Protein AF-A0A857NI42-F1 (afdb_monomer)

Sequence (180 aa):
MTYTDGPVIRVSDGDIVYQQSDKTNQAEHLALNAAANARLEIQHGPLTNNCNSTPHILFGNTPHVIGVTIPCEHKHNFTNEGTFEHEAIRISDLHTTTKLLQQMITDIDAPIKRNTSALLEQIYPVYRLDPQSLTSKRKLWSQSYAWALPRLQSGQLFPTNQLSATRLRLKHIKASIQSR

Structure (mmCIF, N/CA/C/O backbone):
data_AF-A0A857NI42-F1
#
_entry.id   AF-A0A857NI42-F1
#
loop_
_atom_site.group_PDB
_atom_site.id
_atom_site.type_symbol
_atom_site.label_atom_id
_atom_site.label_alt_id
_atom_site.label_comp_id
_atom_site.label_asym_id
_atom_site.label_entity_id
_atom_site.label_seq_id
_atom_site.pdbx_PDB_ins_code
_atom_site.Cartn_x
_atom_site.Cartn_y
_atom_site.Cartn_z
_atom_site.occupancy
_atom_site.B_iso_or_equiv
_atom_site.auth_seq_id
_atom_site.auth_comp_id
_atom_site.auth_asym_id
_atom_site.auth_atom_id
_atom_site.pdbx_PDB_model_num
ATOM 1 N N . MET A 1 1 ? 13.996 -4.190 6.773 1.00 52.31 1 MET A N 1
ATOM 2 C CA . MET A 1 1 ? 13.172 -5.004 7.687 1.00 52.31 1 MET A CA 1
ATOM 3 C C . MET A 1 1 ? 13.547 -6.452 7.430 1.00 52.31 1 MET A C 1
ATOM 5 O O . MET A 1 1 ? 13.567 -6.831 6.265 1.00 52.31 1 MET A O 1
ATOM 9 N N . THR A 1 2 ? 13.946 -7.209 8.451 1.00 57.94 2 THR A N 1
ATOM 10 C CA . THR A 1 2 ? 14.199 -8.651 8.302 1.00 57.94 2 THR A CA 1
ATOM 11 C C . THR A 1 2 ? 12.847 -9.346 8.355 1.00 57.94 2 THR A C 1
ATOM 13 O O . THR A 1 2 ? 12.122 -9.159 9.328 1.00 57.94 2 THR A O 1
ATOM 16 N N . TYR A 1 3 ? 12.482 -10.057 7.290 1.00 65.75 3 TYR A N 1
ATOM 17 C CA . TYR A 1 3 ? 11.212 -10.773 7.205 1.00 65.75 3 TYR A CA 1
ATOM 18 C C . TYR A 1 3 ? 11.152 -11.861 8.283 1.00 65.75 3 TYR A C 1
ATOM 20 O O . TYR A 1 3 ? 12.080 -12.661 8.399 1.00 65.75 3 TYR A O 1
ATOM 28 N N . THR A 1 4 ? 10.087 -11.849 9.084 1.00 70.31 4 THR A N 1
ATOM 29 C CA . THR A 1 4 ? 9.864 -12.827 10.155 1.00 70.31 4 THR A CA 1
ATOM 30 C C . THR A 1 4 ? 8.762 -13.805 9.761 1.00 70.31 4 THR A C 1
ATOM 32 O O . THR A 1 4 ? 9.081 -14.960 9.518 1.00 70.31 4 THR A O 1
ATOM 35 N N . ASP A 1 5 ? 7.518 -13.334 9.626 1.00 81.06 5 ASP A N 1
ATOM 36 C CA . ASP A 1 5 ? 6.347 -14.075 9.125 1.00 81.06 5 ASP A CA 1
ATOM 37 C C . ASP A 1 5 ? 5.154 -13.113 8.932 1.00 81.06 5 ASP A C 1
ATOM 39 O O . ASP A 1 5 ? 5.1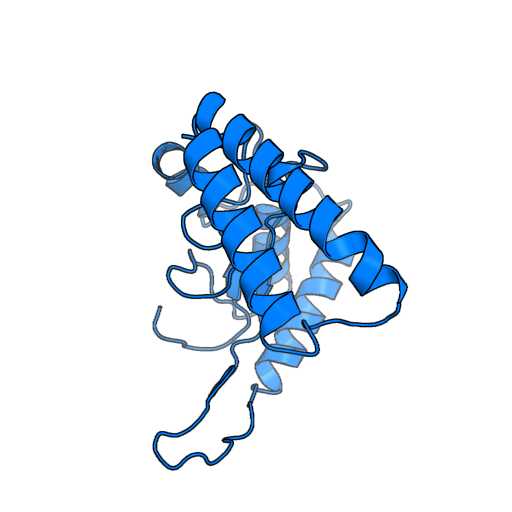26 -12.023 9.518 1.00 81.06 5 ASP A O 1
ATOM 43 N N . GLY A 1 6 ? 4.179 -13.479 8.094 1.00 89.75 6 GLY A N 1
ATOM 44 C CA . GLY A 1 6 ? 2.937 -12.728 7.888 1.00 89.75 6 GLY A CA 1
ATOM 45 C C . GLY A 1 6 ? 3.026 -11.578 6.870 1.00 89.75 6 GLY A C 1
ATOM 46 O O . GLY A 1 6 ? 4.109 -11.196 6.417 1.00 89.75 6 GLY A O 1
ATOM 47 N N . PRO A 1 7 ? 1.876 -10.993 6.482 1.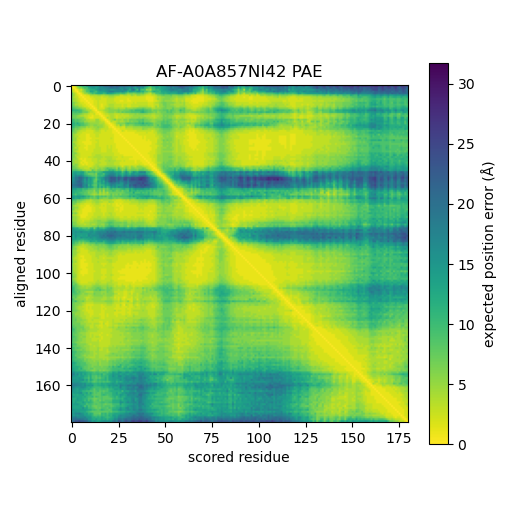00 92.25 7 PRO A N 1
ATOM 48 C CA . PRO A 1 7 ? 1.843 -9.878 5.549 1.00 92.25 7 PRO A CA 1
ATOM 49 C C . PRO A 1 7 ? 2.374 -8.592 6.171 1.00 92.25 7 PRO A C 1
ATOM 51 O O . PRO A 1 7 ? 2.264 -8.360 7.374 1.00 92.25 7 PRO A O 1
ATOM 54 N N . VAL A 1 8 ? 2.883 -7.710 5.317 1.00 90.69 8 VAL A N 1
ATOM 55 C CA . VAL A 1 8 ? 3.374 -6.386 5.698 1.00 90.69 8 VAL A CA 1
ATOM 56 C C . VAL A 1 8 ? 2.281 -5.349 5.459 1.00 90.69 8 VAL A C 1
ATOM 58 O O . VAL A 1 8 ? 1.893 -5.101 4.310 1.00 90.69 8 VAL A O 1
ATOM 61 N N . ILE A 1 9 ? 1.828 -4.706 6.534 1.00 91.25 9 ILE A N 1
ATOM 62 C CA . ILE A 1 9 ? 1.083 -3.448 6.467 1.00 91.25 9 ILE A CA 1
ATOM 63 C C . ILE A 1 9 ? 2.079 -2.324 6.176 1.00 91.25 9 ILE A C 1
ATOM 65 O O . ILE A 1 9 ? 3.083 -2.156 6.871 1.00 91.25 9 ILE A O 1
ATOM 69 N N . ARG A 1 10 ? 1.792 -1.560 5.124 1.00 87.62 10 ARG A N 1
ATOM 70 C CA . ARG A 1 10 ? 2.615 -0.470 4.608 1.00 87.62 10 ARG A CA 1
ATOM 71 C C . ARG A 1 10 ? 1.889 0.851 4.718 1.00 87.62 10 ARG A C 1
ATOM 73 O O . ARG A 1 10 ? 0.706 0.965 4.393 1.00 87.62 10 ARG A O 1
ATOM 80 N N . VAL A 1 11 ? 2.668 1.857 5.075 1.00 86.44 11 VAL A N 1
ATOM 81 C CA . VAL A 1 11 ? 2.221 3.234 5.298 1.00 86.44 11 VAL A CA 1
ATOM 82 C C . VAL A 1 11 ? 2.946 4.235 4.396 1.00 86.44 11 VAL A C 1
ATOM 84 O O . VAL A 1 11 ? 2.715 5.440 4.486 1.00 86.44 11 VAL A O 1
ATOM 87 N N . SER A 1 12 ? 3.820 3.743 3.516 1.00 81.94 12 SER A N 1
ATOM 88 C CA . SER A 1 12 ? 4.582 4.534 2.555 1.00 81.94 12 SER A CA 1
ATOM 89 C C . SER A 1 12 ? 4.953 3.718 1.314 1.00 81.94 12 SER A C 1
ATOM 91 O O . SER A 1 12 ? 5.079 2.494 1.381 1.00 81.94 12 SER A O 1
ATOM 93 N N . ASP A 1 13 ? 5.180 4.424 0.204 1.00 76.81 13 ASP A N 1
ATOM 94 C CA . ASP A 1 13 ? 5.898 3.927 -0.975 1.00 76.81 13 ASP A CA 1
ATOM 95 C C . ASP A 1 13 ? 7.141 4.801 -1.196 1.00 76.81 13 ASP A C 1
ATOM 97 O O . ASP A 1 13 ? 7.034 5.991 -1.516 1.00 76.81 13 ASP A O 1
ATOM 101 N N . GLY A 1 14 ? 8.327 4.214 -1.007 1.00 72.44 14 GLY A N 1
ATOM 102 C CA . GLY A 1 14 ? 9.588 4.958 -0.998 1.00 72.44 14 GLY A CA 1
ATOM 103 C C . GLY A 1 14 ? 9.558 6.072 0.052 1.00 72.44 14 GLY A C 1
ATOM 104 O O . GLY A 1 14 ? 9.174 5.842 1.198 1.00 72.44 14 GLY A O 1
ATOM 105 N N . ASP A 1 15 ? 9.890 7.294 -0.367 1.00 70.62 15 ASP A N 1
ATOM 106 C CA . ASP A 1 15 ? 9.946 8.472 0.512 1.00 70.62 15 ASP A CA 1
ATOM 107 C C . ASP A 1 15 ? 8.592 9.188 0.680 1.00 70.62 15 ASP A C 1
ATOM 109 O O . ASP A 1 15 ? 8.544 10.321 1.157 1.00 70.62 15 ASP A O 1
ATOM 113 N N . ILE A 1 16 ? 7.483 8.595 0.223 1.00 78.56 16 ILE A N 1
ATOM 114 C CA . ILE A 1 16 ? 6.154 9.218 0.276 1.00 78.56 16 ILE A CA 1
ATOM 115 C C . ILE A 1 16 ? 5.244 8.399 1.189 1.00 78.56 16 ILE A C 1
ATOM 117 O O . ILE A 1 16 ? 4.877 7.270 0.868 1.00 78.56 16 ILE A O 1
ATOM 121 N N . VAL A 1 17 ? 4.820 8.996 2.303 1.00 84.19 17 VAL A N 1
ATOM 122 C CA . VAL A 1 17 ? 3.798 8.415 3.189 1.00 84.19 17 VAL A CA 1
ATOM 123 C C . VAL A 1 17 ? 2.398 8.480 2.577 1.00 84.19 17 VAL A C 1
ATOM 125 O O . VAL A 1 17 ? 2.042 9.433 1.876 1.00 84.19 17 VAL A O 1
ATOM 128 N N . TYR A 1 18 ? 1.563 7.493 2.90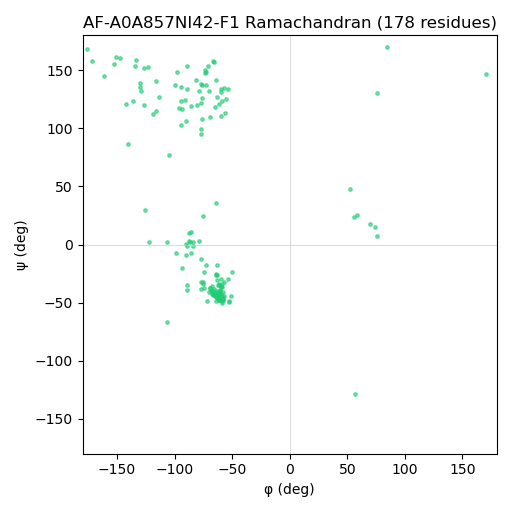0 1.00 82.69 18 TYR A N 1
ATOM 129 C CA . TYR A 1 18 ? 0.162 7.393 2.478 1.00 82.69 18 TYR A CA 1
ATOM 130 C C . TYR A 1 18 ? -0.785 8.347 3.225 1.00 82.69 18 TYR A C 1
ATOM 132 O O . TYR A 1 18 ? -1.988 8.123 3.291 1.00 82.69 18 TYR A O 1
ATOM 140 N N . GLN A 1 19 ? -0.263 9.445 3.762 1.00 83.56 19 GLN A N 1
ATOM 141 C CA . GLN A 1 19 ? -1.044 10.538 4.324 1.00 83.56 19 GLN A CA 1
ATOM 142 C C . GLN A 1 19 ? -0.441 11.851 3.837 1.00 83.56 19 GLN A C 1
ATOM 144 O O . GLN A 1 19 ? 0.743 12.101 4.018 1.00 83.56 19 GLN A O 1
ATOM 149 N N . GLN A 1 20 ? -1.259 12.684 3.196 1.00 80.06 20 GLN A N 1
ATOM 150 C CA . GLN A 1 20 ? -0.889 14.033 2.739 1.00 80.06 20 GLN A CA 1
ATOM 151 C C . GLN A 1 20 ? -1.887 15.073 3.283 1.00 80.06 20 GLN A C 1
ATOM 153 O O . GLN A 1 20 ? -2.200 16.067 2.632 1.00 80.06 20 GLN A O 1
ATOM 158 N N . SER A 1 21 ? -2.458 14.783 4.455 1.00 79.06 21 SER A N 1
ATOM 159 C CA . SER A 1 21 ? -3.416 15.625 5.173 1.00 79.06 21 SER A CA 1
ATOM 160 C C . SER A 1 21 ? -3.230 15.443 6.675 1.00 79.06 21 SER A C 1
ATOM 162 O O . SER A 1 21 ? -2.755 14.393 7.097 1.00 79.06 21 SER A O 1
ATOM 164 N N . ASP A 1 22 ? -3.701 16.381 7.487 1.00 76.06 22 ASP A N 1
ATOM 165 C CA . ASP A 1 22 ? -3.577 16.285 8.951 1.00 76.06 22 ASP A CA 1
ATOM 166 C C . ASP A 1 22 ? -4.614 15.352 9.603 1.00 76.06 22 ASP A C 1
ATOM 168 O O . ASP A 1 22 ? -4.668 15.220 10.823 1.00 76.06 22 ASP A O 1
ATOM 172 N N . LYS A 1 23 ? -5.452 14.686 8.800 1.00 82.19 23 LYS A N 1
ATOM 173 C CA . LYS A 1 23 ? -6.401 13.681 9.285 1.00 82.19 23 LYS A CA 1
ATOM 174 C C . LYS A 1 23 ? -5.682 12.373 9.599 1.00 82.19 23 LYS A C 1
ATOM 176 O O . LYS A 1 23 ? -4.911 11.895 8.774 1.00 82.19 23 LYS A O 1
ATOM 181 N N . THR A 1 24 ? -6.038 11.759 10.723 1.00 87.31 24 THR A N 1
ATOM 182 C CA . THR A 1 24 ? -5.640 10.392 11.082 1.00 87.31 24 THR A CA 1
ATOM 183 C C . THR A 1 24 ? -5.996 9.393 9.981 1.00 87.31 24 THR A C 1
ATOM 185 O O . THR A 1 24 ? -7.125 9.371 9.475 1.00 87.31 24 THR A O 1
ATOM 188 N N . ASN A 1 25 ? -5.054 8.516 9.638 1.00 89.44 25 ASN A N 1
ATOM 189 C CA . ASN A 1 25 ? -5.295 7.423 8.709 1.00 89.44 25 ASN A CA 1
ATOM 190 C C . ASN A 1 25 ? -6.072 6.279 9.385 1.00 89.44 25 ASN A C 1
ATOM 192 O O . ASN A 1 25 ? -5.510 5.389 10.018 1.00 89.44 25 ASN A O 1
ATOM 196 N N . GLN A 1 26 ? -7.394 6.283 9.221 1.00 92.00 26 GLN A N 1
ATOM 197 C CA . GLN A 1 26 ? -8.272 5.255 9.782 1.00 92.00 26 GLN A CA 1
ATOM 198 C C . GLN A 1 26 ? -8.016 3.847 9.224 1.00 92.00 26 GLN A C 1
ATOM 200 O O . GLN A 1 26 ? -8.278 2.874 9.927 1.00 92.00 26 GLN A O 1
ATOM 205 N N . ALA A 1 27 ? -7.484 3.717 8.004 1.00 92.38 27 ALA A N 1
ATOM 206 C CA . ALA A 1 27 ? -7.259 2.412 7.384 1.00 92.38 27 ALA A CA 1
ATOM 207 C C . ALA A 1 27 ? -6.137 1.627 8.083 1.00 92.38 27 ALA A C 1
ATOM 209 O O . ALA A 1 27 ? -6.259 0.418 8.269 1.00 92.38 27 ALA A O 1
ATOM 210 N N . GLU A 1 28 ? -5.079 2.310 8.529 1.00 93.88 28 GLU A N 1
ATOM 211 C CA . GLU A 1 28 ? -4.006 1.693 9.316 1.00 93.88 28 GLU A CA 1
ATOM 212 C C . GLU A 1 28 ? -4.528 1.187 10.661 1.00 93.88 28 GLU A C 1
ATOM 214 O O . GLU A 1 28 ? -4.321 0.027 11.015 1.00 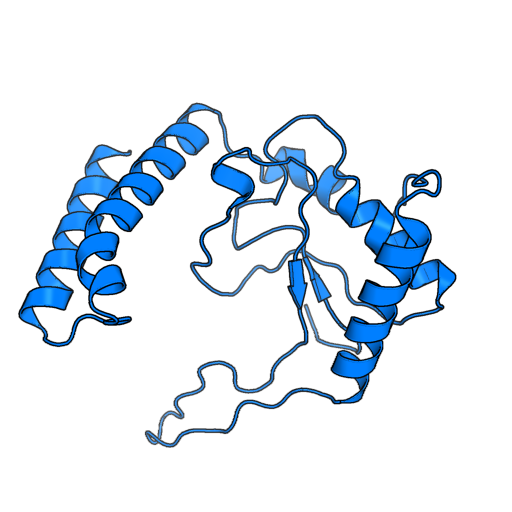93.88 28 GLU A O 1
ATOM 219 N N . HIS A 1 29 ? -5.271 2.024 11.388 1.00 94.62 29 HIS A N 1
ATOM 220 C CA . HIS A 1 29 ? -5.863 1.623 12.661 1.00 94.62 29 HIS A CA 1
ATOM 221 C C . HIS A 1 29 ? -6.843 0.458 12.505 1.00 94.62 29 HIS A C 1
ATOM 223 O O . HIS A 1 29 ? -6.802 -0.470 13.310 1.00 94.62 29 HIS A O 1
ATOM 229 N N . LEU A 1 30 ? -7.688 0.473 11.469 1.00 96.12 30 LEU A N 1
ATOM 230 C CA . LEU A 1 30 ? -8.593 -0.634 11.161 1.00 96.12 30 LEU A CA 1
ATOM 231 C C . LEU A 1 30 ? -7.816 -1.934 10.932 1.00 96.12 30 LEU A C 1
ATOM 233 O O . LEU A 1 30 ? -8.153 -2.948 11.531 1.00 96.12 30 LEU A O 1
ATOM 237 N N . ALA A 1 31 ? -6.755 -1.905 10.124 1.00 96.00 31 ALA A N 1
ATOM 238 C CA . ALA A 1 31 ? -5.967 -3.098 9.831 1.00 96.00 31 ALA A CA 1
ATOM 239 C C . ALA A 1 31 ? -5.238 -3.646 11.068 1.00 96.00 31 ALA A C 1
ATOM 241 O O . ALA A 1 31 ? -5.247 -4.853 11.302 1.00 96.00 31 ALA A O 1
ATOM 242 N N . LEU A 1 32 ? -4.662 -2.775 11.902 1.00 95.19 32 LEU A N 1
ATOM 243 C CA . LEU A 1 32 ? -4.009 -3.194 13.147 1.00 95.19 32 LEU A CA 1
ATOM 244 C C . LEU A 1 32 ? -5.013 -3.758 14.163 1.00 95.19 32 LEU A C 1
ATOM 246 O O . LEU A 1 32 ? -4.730 -4.757 14.823 1.00 95.19 32 LEU A O 1
ATOM 250 N N . ASN A 1 33 ? -6.198 -3.152 14.276 1.00 95.19 33 ASN A N 1
ATOM 251 C CA . ASN A 1 33 ? -7.262 -3.660 15.141 1.00 95.19 33 ASN A CA 1
ATOM 252 C C . ASN A 1 33 ? -7.795 -5.006 14.637 1.00 95.19 33 ASN A C 1
ATOM 254 O O . ASN A 1 33 ? -7.946 -5.927 15.433 1.00 95.19 33 ASN A O 1
ATOM 258 N N . ALA A 1 34 ? -8.009 -5.145 13.327 1.00 96.12 34 ALA A N 1
ATOM 259 C CA . ALA A 1 34 ? -8.444 -6.389 12.703 1.00 96.12 34 ALA A CA 1
ATOM 260 C C . ALA A 1 34 ? -7.424 -7.516 12.929 1.00 96.12 34 ALA A C 1
ATOM 262 O O . ALA A 1 34 ? -7.795 -8.621 13.322 1.00 96.12 34 ALA A O 1
ATOM 263 N N . ALA A 1 35 ? -6.127 -7.233 12.766 1.00 95.19 35 ALA A N 1
ATOM 264 C CA . ALA A 1 35 ? -5.070 -8.193 13.069 1.00 95.19 35 ALA A CA 1
ATOM 265 C C . ALA A 1 35 ? -5.098 -8.631 14.543 1.00 95.19 35 ALA A C 1
ATOM 267 O O . ALA A 1 35 ? -5.024 -9.825 14.828 1.00 95.19 35 ALA A O 1
ATOM 268 N N . ALA A 1 36 ? -5.277 -7.691 15.478 1.00 94.12 36 ALA A N 1
ATOM 269 C CA . ALA A 1 36 ? -5.389 -8.002 16.902 1.00 94.12 36 ALA A CA 1
ATOM 270 C C . ALA A 1 36 ? -6.642 -8.840 17.223 1.00 94.12 36 ALA A C 1
ATOM 272 O O . ALA A 1 36 ? -6.550 -9.840 17.937 1.00 94.12 36 ALA A O 1
ATOM 273 N N . ASN A 1 37 ? -7.797 -8.477 16.658 1.00 94.12 37 ASN A N 1
ATOM 274 C CA . ASN A 1 37 ? -9.073 -9.168 16.860 1.00 94.12 37 ASN A CA 1
ATOM 275 C C . ASN A 1 37 ? -9.024 -10.616 16.352 1.00 94.12 37 ASN A C 1
ATOM 277 O O . ASN A 1 37 ? -9.456 -11.535 17.048 1.00 94.12 37 ASN A O 1
ATOM 281 N N . ALA A 1 38 ? -8.443 -10.827 15.170 1.00 95.12 38 ALA A N 1
ATOM 282 C CA . ALA A 1 38 ? -8.297 -12.144 14.554 1.00 95.12 38 ALA A CA 1
ATOM 283 C C . ALA A 1 38 ? -7.022 -12.898 14.988 1.00 95.12 38 ALA A C 1
ATOM 285 O O . ALA A 1 38 ? -6.788 -14.010 14.511 1.00 95.12 38 ALA A O 1
ATOM 286 N N . ARG A 1 39 ? -6.217 -12.326 15.901 1.00 95.44 39 ARG A N 1
ATOM 287 C CA . ARG A 1 39 ? -4.946 -12.887 16.406 1.00 95.44 39 ARG A CA 1
ATOM 288 C C . ARG A 1 39 ? -3.988 -13.282 15.278 1.00 95.44 39 ARG A C 1
ATOM 290 O O . ARG A 1 39 ? -3.465 -14.394 15.249 1.00 95.44 39 ARG A O 1
ATOM 297 N N . LEU A 1 40 ? -3.810 -12.375 14.326 1.00 94.44 40 LEU A N 1
ATOM 298 C CA . LEU A 1 40 ? -2.979 -12.576 13.146 1.00 94.44 40 LE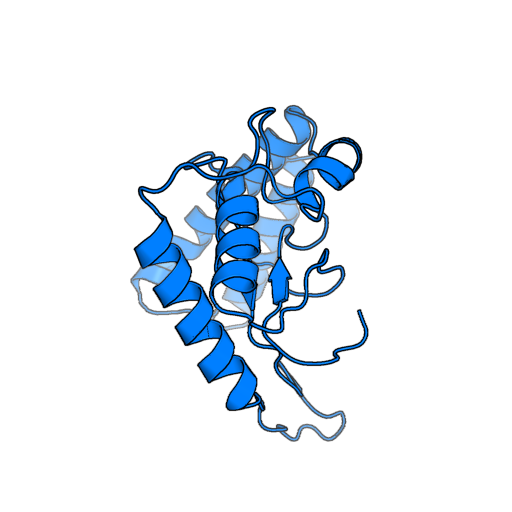U A CA 1
ATOM 299 C C . LEU A 1 40 ? -1.573 -12.029 13.380 1.00 94.44 40 LEU A C 1
ATOM 301 O O . LEU A 1 40 ? -1.408 -10.906 13.857 1.00 94.44 40 LEU A O 1
ATOM 305 N N . GLU A 1 41 ? -0.568 -12.800 12.979 1.00 92.50 41 GLU A N 1
ATOM 306 C CA . GLU A 1 41 ? 0.805 -12.313 12.900 1.00 92.50 41 GLU A CA 1
ATOM 307 C C . GLU A 1 41 ? 0.970 -11.459 11.647 1.00 92.50 41 GLU A C 1
ATOM 309 O O . GLU A 1 41 ? 0.701 -11.895 10.527 1.00 92.50 41 GLU A O 1
ATOM 314 N N . ILE A 1 42 ? 1.382 -10.213 11.847 1.00 92.69 42 ILE A N 1
ATOM 315 C CA . ILE A 1 42 ? 1.602 -9.248 10.779 1.00 92.69 42 ILE A CA 1
ATOM 316 C C . ILE A 1 42 ? 2.930 -8.538 10.997 1.00 92.69 42 ILE A C 1
ATOM 318 O O . ILE A 1 42 ? 3.398 -8.355 12.121 1.00 92.69 42 ILE A O 1
ATOM 322 N N . GLN A 1 43 ? 3.501 -8.067 9.901 1.00 90.62 43 GLN A N 1
ATOM 323 C CA . GLN A 1 43 ? 4.592 -7.112 9.907 1.00 90.62 43 GLN A CA 1
ATOM 324 C C . GLN A 1 43 ? 4.035 -5.713 9.673 1.00 90.62 43 GLN A C 1
ATOM 326 O O . GLN A 1 43 ? 3.051 -5.516 8.959 1.00 90.62 43 GLN A O 1
ATOM 331 N N . HIS A 1 44 ? 4.689 -4.722 10.263 1.00 87.44 44 HIS A N 1
ATOM 332 C CA . HIS A 1 44 ? 4.285 -3.334 10.136 1.00 87.44 44 HIS A CA 1
ATOM 333 C C . HIS A 1 44 ? 5.515 -2.437 10.049 1.00 87.44 44 HIS A C 1
ATOM 335 O O . HIS A 1 44 ? 6.359 -2.449 10.945 1.00 87.44 44 HIS A O 1
ATOM 341 N N . GLY A 1 45 ? 5.654 -1.685 8.959 1.00 75.38 45 GLY A N 1
ATOM 342 C CA . GLY A 1 45 ? 6.839 -0.859 8.777 1.00 75.38 45 GLY A CA 1
ATOM 343 C C . GLY A 1 45 ? 6.827 0.014 7.526 1.00 75.38 45 GLY A C 1
ATOM 344 O O . GLY A 1 45 ? 5.996 -0.172 6.631 1.00 75.38 45 GLY A O 1
ATOM 345 N N . PRO A 1 46 ? 7.775 0.964 7.442 1.00 68.50 46 PRO A N 1
ATOM 346 C CA . PRO A 1 46 ? 8.014 1.716 6.226 1.00 68.50 46 PRO A CA 1
ATOM 347 C C . PRO A 1 46 ? 8.789 0.828 5.247 1.00 68.50 46 PRO A C 1
ATOM 349 O O . PRO A 1 46 ? 9.732 0.129 5.632 1.00 68.50 46 PRO A O 1
ATOM 352 N N . LEU A 1 47 ? 8.419 0.852 3.969 1.00 63.66 47 LEU A N 1
ATOM 353 C CA . LEU A 1 47 ? 9.150 0.104 2.951 1.00 63.66 47 LEU A CA 1
ATOM 354 C C . LEU A 1 47 ? 10.169 1.038 2.300 1.00 63.66 47 LEU A C 1
ATOM 356 O O . LEU A 1 47 ? 9.821 1.890 1.489 1.00 63.66 47 LEU A O 1
ATOM 360 N N . THR A 1 48 ? 11.435 0.890 2.692 1.00 55.31 48 THR A N 1
ATOM 361 C CA . THR A 1 48 ? 12.532 1.733 2.194 1.00 55.31 48 THR A CA 1
ATOM 362 C C . THR A 1 48 ? 12.944 1.380 0.766 1.00 55.31 48 THR A C 1
ATOM 364 O O . THR A 1 48 ? 13.435 2.239 0.048 1.00 55.31 48 THR A O 1
ATOM 367 N N . ASN A 1 49 ? 12.685 0.145 0.319 1.00 50.84 49 ASN A N 1
ATOM 368 C CA . ASN A 1 49 ? 13.155 -0.372 -0.964 1.00 50.84 49 ASN A CA 1
ATOM 369 C C . ASN A 1 49 ? 12.080 -1.239 -1.648 1.00 50.84 49 ASN A C 1
ATOM 371 O O . ASN A 1 49 ? 12.076 -2.447 -1.436 1.00 50.84 49 ASN A O 1
ATOM 375 N N . ASN A 1 50 ? 11.155 -0.662 -2.428 1.00 50.34 50 ASN A N 1
ATOM 376 C CA . ASN A 1 50 ? 10.930 -1.029 -3.840 1.00 50.34 50 ASN A CA 1
ATOM 377 C C . ASN A 1 50 ? 9.674 -0.409 -4.485 1.00 50.34 50 ASN A C 1
ATOM 379 O O . ASN A 1 50 ? 8.591 -0.380 -3.910 1.00 50.34 50 ASN A O 1
ATOM 383 N N . CYS A 1 51 ? 9.867 -0.146 -5.782 1.00 51.00 51 CYS A N 1
ATOM 384 C CA . CYS A 1 51 ? 8.948 0.134 -6.886 1.00 51.00 51 CYS A CA 1
ATOM 385 C C . CYS A 1 51 ? 8.289 1.521 -6.982 1.00 51.00 51 CYS A C 1
ATOM 387 O O . CYS A 1 51 ? 7.642 2.010 -6.063 1.00 51.00 51 CYS A O 1
ATOM 389 N N . ASN A 1 52 ? 8.398 2.081 -8.195 1.00 50.16 52 ASN A N 1
ATOM 390 C CA . ASN A 1 52 ? 7.760 3.289 -8.734 1.00 50.16 52 ASN A CA 1
ATOM 391 C C . ASN A 1 52 ? 6.224 3.169 -8.820 1.00 50.16 52 ASN A C 1
ATOM 393 O O . ASN A 1 52 ? 5.615 3.630 -9.790 1.00 50.16 52 ASN A O 1
ATOM 397 N N . SER A 1 53 ? 5.597 2.493 -7.860 1.00 51.62 53 SER A N 1
ATOM 398 C CA . SER A 1 53 ? 4.151 2.392 -7.759 1.00 51.62 53 SER A CA 1
ATOM 399 C C . SER A 1 53 ? 3.608 3.807 -7.647 1.00 51.62 53 SER A C 1
ATOM 401 O O . SER A 1 53 ? 4.044 4.584 -6.799 1.00 51.62 53 SER A O 1
ATOM 403 N N . THR A 1 54 ? 2.707 4.169 -8.557 1.00 55.41 54 THR A N 1
ATOM 404 C CA . THR A 1 54 ? 2.038 5.466 -8.552 1.00 55.41 54 THR A CA 1
ATOM 405 C C . THR A 1 54 ? 1.294 5.594 -7.230 1.00 55.41 54 THR A C 1
ATOM 407 O O . THR A 1 54 ? 0.314 4.871 -7.031 1.00 55.41 54 THR A O 1
ATOM 410 N N . PRO A 1 55 ? 1.710 6.475 -6.308 1.00 60.81 55 PRO A N 1
ATOM 411 C CA . PRO A 1 55 ? 1.030 6.537 -5.039 1.00 60.81 55 PRO A CA 1
ATOM 412 C C . PRO A 1 55 ? -0.267 7.306 -5.300 1.00 60.81 55 PRO A C 1
ATOM 414 O O . PRO A 1 55 ? -0.270 8.533 -5.406 1.00 60.81 55 PRO A O 1
ATOM 417 N N . HIS A 1 56 ? -1.378 6.572 -5.458 1.00 64.19 56 HIS A N 1
ATOM 418 C CA . HIS A 1 56 ? -2.734 7.117 -5.642 1.00 64.19 56 HIS A CA 1
ATOM 419 C C . HIS A 1 56 ? -3.078 8.172 -4.581 1.00 64.19 56 HIS A C 1
ATOM 421 O O . HIS A 1 56 ? -3.874 9.076 -4.837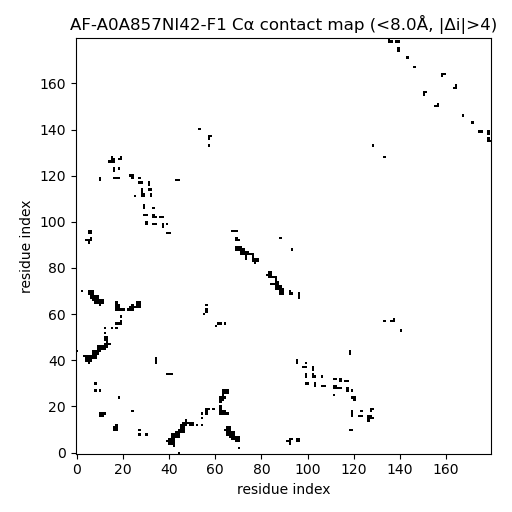 1.00 64.19 56 HIS A O 1
ATOM 427 N N . ILE A 1 57 ? -2.407 8.108 -3.425 1.00 69.00 57 ILE A N 1
ATOM 428 C CA . ILE A 1 57 ? -2.473 9.109 -2.364 1.00 69.00 57 ILE A CA 1
ATOM 429 C C . ILE A 1 57 ? -2.180 10.533 -2.846 1.00 69.00 57 ILE A C 1
ATOM 431 O O . ILE A 1 57 ? -2.743 11.493 -2.323 1.00 69.00 57 ILE A O 1
ATOM 435 N N . LEU A 1 58 ? -1.350 10.695 -3.883 1.00 71.44 58 LEU A N 1
ATOM 436 C CA . LEU A 1 58 ? -1.029 12.009 -4.420 1.00 71.44 58 LEU A CA 1
ATOM 437 C C . LEU A 1 58 ? -2.268 12.684 -4.997 1.00 71.44 58 LEU A C 1
ATOM 439 O O . LEU A 1 58 ? -2.323 13.901 -4.969 1.00 71.44 58 LEU A O 1
ATOM 443 N N . PHE A 1 59 ? -3.284 11.957 -5.454 1.00 72.56 59 PHE A N 1
ATOM 444 C CA . PHE A 1 59 ? -4.465 12.551 -6.087 1.00 72.56 59 PHE A CA 1
ATOM 445 C C . PHE A 1 59 ? -5.589 12.894 -5.101 1.00 72.56 59 PHE A C 1
ATOM 447 O O . PHE A 1 59 ? -6.598 13.456 -5.507 1.00 72.56 59 PHE A O 1
ATOM 454 N N . GLY A 1 60 ? -5.392 12.642 -3.800 1.00 68.31 60 GLY A N 1
ATOM 455 C CA . GLY A 1 60 ? -6.284 13.137 -2.748 1.00 68.31 60 GLY A CA 1
ATOM 456 C C . GLY A 1 60 ? -7.668 12.486 -2.710 1.00 68.31 60 GLY A C 1
ATOM 457 O O . GLY A 1 60 ? -8.561 13.035 -2.075 1.00 68.31 60 GLY A O 1
ATOM 458 N N . ASN A 1 61 ? -7.847 11.325 -3.349 1.00 73.00 61 ASN A N 1
ATOM 459 C CA . ASN A 1 61 ? -9.125 10.604 -3.352 1.00 73.00 61 ASN A CA 1
ATOM 460 C C . ASN A 1 61 ? -9.585 10.242 -1.930 1.00 73.00 61 ASN A C 1
ATOM 462 O O . ASN A 1 61 ? -10.774 10.263 -1.634 1.00 73.00 61 ASN A O 1
ATOM 466 N N . THR A 1 62 ? -8.639 9.905 -1.050 1.00 82.62 62 THR A N 1
ATOM 467 C CA . THR A 1 62 ? -8.879 9.627 0.370 1.00 82.62 62 THR A CA 1
ATOM 468 C C . THR A 1 62 ? -7.561 9.729 1.152 1.00 82.62 62 THR A C 1
ATOM 470 O O . THR A 1 62 ? -6.514 9.378 0.603 1.00 82.62 62 THR A O 1
ATOM 473 N N . PRO A 1 63 ? -7.573 10.203 2.413 1.00 79.75 63 PRO A N 1
ATOM 474 C CA . PRO A 1 63 ? -6.413 10.154 3.306 1.00 79.75 63 PRO A CA 1
ATOM 475 C C . PRO A 1 63 ? -6.274 8.809 4.043 1.00 79.75 63 PRO A C 1
ATOM 477 O O . PRO A 1 63 ? -5.352 8.638 4.834 1.00 79.75 63 PRO A O 1
ATOM 480 N N . HIS A 1 64 ? -7.200 7.870 3.831 1.00 87.94 64 HIS A N 1
ATOM 481 C CA . HIS A 1 64 ? -7.256 6.588 4.532 1.00 87.94 64 HIS A CA 1
ATOM 482 C C . HIS A 1 64 ? -6.770 5.467 3.610 1.00 87.94 64 HIS A C 1
ATOM 484 O O . HIS A 1 64 ? -7.570 4.741 3.023 1.00 87.94 64 HIS A O 1
ATOM 490 N N . VAL A 1 65 ? -5.452 5.371 3.429 1.00 87.00 65 VAL A N 1
ATOM 491 C CA . VAL A 1 65 ? -4.828 4.384 2.534 1.00 87.00 65 VAL A CA 1
ATOM 492 C C . VAL A 1 65 ? -3.720 3.642 3.258 1.00 87.00 65 VAL A C 1
ATOM 494 O O . VAL A 1 65 ? -2.873 4.249 3.907 1.00 87.00 65 VAL A O 1
ATOM 497 N N . ILE A 1 66 ? -3.693 2.329 3.079 1.00 88.94 66 ILE A N 1
ATOM 498 C CA . ILE A 1 66 ? -2.570 1.472 3.444 1.00 88.94 66 ILE A CA 1
ATOM 499 C C . ILE A 1 66 ? -2.259 0.526 2.293 1.00 88.94 66 ILE A C 1
ATOM 501 O O . ILE A 1 66 ? -3.113 0.244 1.452 1.00 88.94 66 ILE A O 1
ATOM 505 N N . GLY A 1 67 ? -1.037 0.011 2.274 1.00 88.38 67 GLY A N 1
ATOM 506 C CA . GLY A 1 67 ? -0.669 -1.120 1.437 1.00 88.38 67 GLY A CA 1
ATOM 507 C C . GLY A 1 67 ? -0.672 -2.393 2.272 1.00 88.38 67 GLY A C 1
ATOM 508 O O . GLY A 1 67 ? -0.138 -2.399 3.373 1.00 88.38 67 GLY A O 1
ATOM 509 N N . VAL A 1 68 ? -1.201 -3.487 1.738 1.00 91.06 68 VAL A N 1
ATOM 510 C CA . VAL A 1 68 ? -1.027 -4.825 2.321 1.00 91.06 68 VAL A CA 1
ATOM 511 C C . VAL A 1 68 ? -0.204 -5.642 1.338 1.00 91.06 68 VAL A C 1
ATOM 513 O O . VAL A 1 68 ? -0.507 -5.662 0.146 1.00 91.06 68 VAL A O 1
ATOM 516 N N . THR A 1 69 ? 0.889 -6.238 1.807 1.00 88.81 69 THR A N 1
ATOM 517 C CA . THR A 1 69 ? 1.8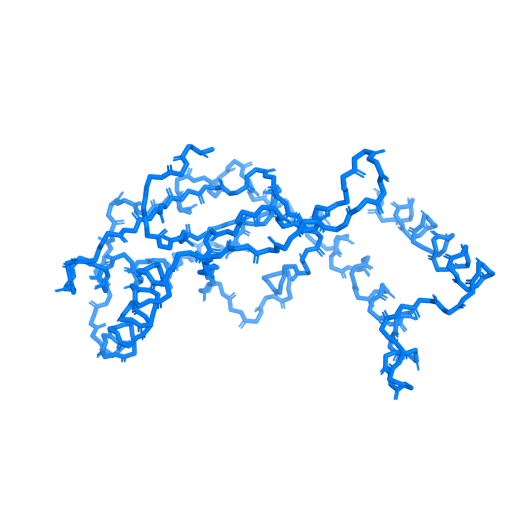48 -6.940 0.939 1.00 88.81 69 THR A CA 1
ATOM 518 C C . THR A 1 69 ? 2.126 -8.319 1.466 1.00 88.81 69 THR A C 1
ATOM 520 O O . THR A 1 69 ? 2.466 -8.466 2.634 1.00 88.81 69 THR A O 1
ATOM 523 N N . ILE A 1 70 ? 2.057 -9.300 0.577 1.00 91.12 70 ILE A N 1
ATOM 524 C CA . ILE A 1 70 ? 2.606 -10.627 0.817 1.00 91.12 70 ILE A CA 1
ATOM 525 C C . ILE A 1 70 ? 4.087 -10.566 0.427 1.00 91.12 70 ILE A C 1
ATOM 527 O O . ILE A 1 70 ? 4.383 -10.222 -0.723 1.00 91.12 70 ILE A O 1
ATOM 531 N N . PRO A 1 71 ? 5.020 -10.823 1.357 1.00 87.94 71 PRO A N 1
ATOM 532 C CA . PRO A 1 71 ? 6.437 -10.896 1.038 1.00 87.94 71 PRO A CA 1
ATOM 533 C C . PRO A 1 71 ? 6.702 -11.940 -0.047 1.00 87.94 71 PRO A C 1
ATOM 535 O O . PRO A 1 71 ? 6.144 -13.035 -0.029 1.00 87.94 71 PRO A O 1
ATOM 538 N N . CYS A 1 72 ? 7.527 -11.552 -1.015 1.00 86.19 72 CYS A N 1
ATOM 539 C CA . CYS A 1 72 ? 7.853 -12.354 -2.182 1.00 86.19 72 CYS A CA 1
ATOM 540 C C . CYS A 1 72 ? 9.367 -12.476 -2.288 1.00 86.19 72 CYS A C 1
ATOM 542 O O . CYS A 1 72 ? 10.070 -11.468 -2.418 1.00 86.19 72 CYS A O 1
ATOM 544 N N . GLU A 1 73 ? 9.853 -13.707 -2.249 1.00 84.00 73 GLU A N 1
ATOM 545 C CA . GLU A 1 73 ? 11.240 -14.035 -2.539 1.00 84.00 73 GLU A CA 1
ATOM 546 C C . GLU A 1 73 ? 11.470 -13.920 -4.053 1.00 84.00 73 GLU A C 1
ATOM 548 O O . GLU A 1 73 ? 10.555 -14.135 -4.854 1.00 84.00 73 GLU A O 1
ATOM 553 N N . HIS A 1 74 ? 12.682 -13.517 -4.443 1.00 82.62 74 HIS A N 1
ATOM 554 C CA . HIS A 1 74 ? 13.118 -13.428 -5.845 1.00 82.62 74 HIS A CA 1
ATOM 555 C C . HIS A 1 74 ? 12.268 -12.507 -6.744 1.00 82.62 74 HIS A C 1
ATOM 557 O O . HIS A 1 74 ? 12.252 -12.655 -7.966 1.00 82.62 74 HIS A O 1
ATOM 563 N N . LYS A 1 75 ? 11.593 -11.506 -6.159 1.00 77.62 75 LYS A N 1
ATOM 564 C CA . LYS A 1 75 ? 10.808 -10.518 -6.913 1.00 77.62 75 LYS A CA 1
ATOM 565 C C . LYS A 1 75 ? 11.664 -9.829 -7.980 1.00 77.62 75 LYS A C 1
ATOM 567 O O . LYS A 1 75 ? 12.673 -9.207 -7.650 1.00 77.62 75 LYS A O 1
ATOM 572 N N . HIS A 1 76 ? 11.216 -9.866 -9.235 1.00 74.81 76 HIS A N 1
ATOM 573 C CA . HIS A 1 76 ? 11.947 -9.330 -10.392 1.00 74.81 76 HIS A CA 1
ATOM 574 C C . HIS A 1 76 ? 13.365 -9.908 -10.580 1.00 74.81 76 HIS A C 1
ATOM 576 O O . HIS A 1 76 ? 14.211 -9.232 -11.174 1.00 74.81 76 HIS A O 1
ATOM 582 N N . ASN A 1 77 ? 13.658 -11.109 -10.065 1.00 72.88 77 ASN A N 1
ATOM 583 C CA . ASN A 1 77 ? 15.021 -11.627 -10.080 1.00 72.88 77 ASN A CA 1
ATOM 584 C C . ASN A 1 77 ? 15.430 -12.127 -11.473 1.00 72.88 77 ASN A C 1
ATOM 586 O O . ASN A 1 77 ? 14.994 -13.179 -11.942 1.00 72.88 77 ASN A O 1
ATOM 590 N N . PHE A 1 78 ? 16.313 -11.358 -12.105 1.00 63.94 78 PHE A N 1
ATOM 591 C CA . PHE A 1 78 ? 17.182 -11.829 -13.172 1.00 63.94 78 PHE A CA 1
ATOM 592 C C . PHE A 1 78 ? 18.493 -12.231 -12.508 1.00 63.94 78 PHE A C 1
ATOM 594 O O . PHE A 1 78 ? 19.169 -11.378 -11.929 1.00 63.94 78 PHE A O 1
ATOM 601 N N . THR A 1 79 ? 18.853 -13.509 -12.567 1.00 67.44 79 THR A N 1
ATOM 602 C CA . THR A 1 79 ? 20.148 -13.937 -12.036 1.00 67.44 79 THR A CA 1
ATOM 603 C C . THR A 1 79 ? 21.276 -13.336 -12.878 1.00 67.44 79 THR A C 1
ATOM 605 O O . THR A 1 79 ? 21.095 -12.976 -14.048 1.00 67.44 79 THR A O 1
ATOM 608 N N . ASN A 1 80 ? 22.474 -13.246 -12.299 1.00 67.38 80 ASN A N 1
ATOM 609 C CA . ASN A 1 80 ? 23.656 -12.770 -13.020 1.00 67.38 80 ASN A CA 1
ATOM 610 C C . ASN A 1 80 ? 24.032 -13.688 -14.201 1.00 67.38 80 ASN A C 1
ATOM 612 O O . ASN A 1 80 ? 24.743 -13.251 -15.104 1.00 67.38 80 ASN A O 1
ATOM 616 N N . GLU A 1 81 ? 23.536 -14.930 -14.224 1.00 76.25 81 GLU A N 1
ATOM 617 C CA . GLU A 1 81 ? 23.696 -15.865 -15.342 1.00 76.25 81 GLU A CA 1
ATOM 618 C C . GLU A 1 81 ? 22.614 -15.720 -16.431 1.00 76.25 81 GLU A C 1
ATOM 620 O O . GLU A 1 81 ? 22.608 -16.478 -17.401 1.00 76.25 81 GLU A O 1
ATOM 625 N N . GLY A 1 82 ? 21.690 -14.761 -16.301 1.00 69.88 82 GLY A N 1
ATOM 626 C CA . GLY A 1 82 ? 20.592 -14.560 -17.251 1.00 69.88 82 GLY A CA 1
ATOM 627 C C . GLY A 1 82 ? 19.479 -15.607 -17.143 1.00 69.88 82 GLY A C 1
ATOM 628 O O . GLY A 1 82 ? 18.658 -15.721 -18.055 1.00 69.88 82 GLY A O 1
ATOM 629 N N . THR A 1 83 ? 19.440 -16.369 -16.048 1.00 75.44 83 THR A N 1
ATOM 630 C CA . THR A 1 83 ? 18.340 -17.283 -15.734 1.00 75.44 83 THR A CA 1
ATOM 631 C C . THR A 1 83 ? 17.261 -16.563 -14.927 1.00 75.44 83 THR A C 1
ATOM 633 O O . THR A 1 83 ? 17.505 -15.562 -14.250 1.00 75.44 83 THR A O 1
ATOM 636 N N . PHE A 1 84 ? 16.029 -17.052 -15.045 1.00 78.12 84 PHE A N 1
ATOM 637 C CA . PHE A 1 84 ? 14.914 -16.575 -14.238 1.00 78.12 84 PHE A CA 1
ATOM 638 C C . PHE A 1 84 ? 14.765 -17.468 -13.018 1.00 78.12 84 PHE A C 1
ATOM 640 O O . PHE A 1 84 ? 14.572 -18.676 -13.153 1.00 78.12 84 PHE A O 1
ATOM 647 N N . GLU A 1 85 ? 14.817 -16.860 -11.842 1.00 82.00 85 GLU A N 1
ATOM 648 C CA . GLU A 1 85 ? 14.388 -17.519 -10.619 1.00 82.00 85 GLU A CA 1
ATOM 649 C C . GLU A 1 85 ? 12.899 -17.246 -10.410 1.00 82.00 85 GLU A C 1
ATOM 651 O O . GLU A 1 85 ? 12.426 -16.123 -10.602 1.00 82.00 85 GLU A O 1
ATOM 656 N N . HIS A 1 86 ? 12.142 -18.288 -10.076 1.00 86.31 86 HIS A N 1
ATOM 657 C CA . HIS A 1 86 ? 10.708 -18.145 -9.878 1.00 86.31 86 HIS A CA 1
ATOM 658 C C . HIS A 1 86 ? 10.419 -17.356 -8.601 1.00 86.31 86 HIS A C 1
ATOM 660 O O . HIS A 1 86 ? 10.943 -17.658 -7.532 1.00 86.31 86 HIS A O 1
ATOM 666 N N . GLU A 1 87 ? 9.534 -16.370 -8.724 1.00 88.38 87 GLU A N 1
ATOM 667 C CA . GLU A 1 87 ? 8.976 -15.656 -7.581 1.00 88.38 87 GLU A CA 1
ATOM 668 C C . GLU A 1 87 ? 8.236 -16.633 -6.659 1.00 88.38 87 GLU A C 1
ATOM 670 O O . GLU A 1 87 ? 7.449 -17.466 -7.120 1.00 88.38 87 GLU A O 1
ATOM 675 N N . ALA A 1 88 ? 8.480 -16.520 -5.356 1.00 88.38 88 ALA A N 1
ATOM 676 C CA . ALA A 1 88 ? 7.896 -17.406 -4.357 1.00 88.38 88 ALA A CA 1
ATOM 677 C C . ALA A 1 88 ? 7.267 -16.611 -3.210 1.00 88.38 88 ALA A C 1
ATOM 679 O O . ALA A 1 88 ? 7.828 -15.630 -2.725 1.00 88.38 88 ALA A O 1
ATOM 680 N N . ILE A 1 89 ? 6.095 -17.060 -2.762 1.00 91.62 89 ILE A N 1
ATOM 681 C CA . ILE A 1 89 ? 5.383 -16.525 -1.597 1.00 91.62 89 ILE A CA 1
ATOM 682 C C . ILE A 1 89 ? 5.063 -17.661 -0.628 1.00 91.62 89 ILE A C 1
ATOM 684 O O . ILE A 1 89 ? 4.841 -18.802 -1.047 1.00 91.62 89 ILE A O 1
ATOM 688 N N . ARG A 1 90 ? 4.963 -17.360 0.669 1.00 92.44 90 ARG A N 1
ATOM 689 C CA . ARG A 1 90 ? 4.478 -18.341 1.645 1.00 92.44 90 ARG A CA 1
ATOM 690 C C . ARG A 1 90 ? 2.953 -18.445 1.591 1.00 92.44 90 ARG A C 1
ATOM 692 O O . ARG A 1 90 ? 2.244 -17.443 1.662 1.00 92.44 90 ARG A O 1
ATOM 699 N N . ILE A 1 91 ? 2.432 -19.673 1.531 1.00 94.31 91 ILE A N 1
ATOM 700 C CA . ILE A 1 91 ? 0.978 -19.932 1.561 1.00 94.31 91 ILE A CA 1
ATOM 701 C C . ILE A 1 91 ? 0.357 -19.435 2.878 1.00 94.31 91 ILE A C 1
ATOM 703 O O . ILE A 1 91 ? -0.764 -18.928 2.884 1.00 94.31 91 ILE A O 1
ATOM 707 N N . SER A 1 92 ? 1.089 -19.534 3.992 1.00 94.56 92 SER A N 1
ATOM 708 C CA . SER A 1 92 ? 0.668 -18.986 5.286 1.00 94.56 92 SER A CA 1
ATOM 709 C C . SER A 1 92 ? 0.399 -17.484 5.209 1.00 94.56 92 SER A C 1
ATOM 711 O O . SER A 1 92 ? -0.645 -17.037 5.675 1.00 94.56 92 SER A O 1
ATOM 713 N N . ASP A 1 93 ? 1.268 -16.715 4.553 1.00 94.38 93 ASP A N 1
ATOM 714 C CA . ASP A 1 93 ? 1.108 -15.265 4.416 1.00 94.38 93 ASP A CA 1
ATOM 715 C C . ASP A 1 93 ? -0.096 -14.911 3.542 1.00 94.38 93 ASP A C 1
ATOM 717 O O . ASP A 1 93 ? -0.815 -13.953 3.836 1.00 94.38 93 ASP A O 1
ATOM 721 N N . LEU A 1 94 ? -0.373 -15.710 2.507 1.00 95.12 94 LEU A N 1
ATOM 722 C CA . LEU A 1 94 ? -1.582 -15.571 1.695 1.00 95.12 94 LEU A CA 1
ATOM 723 C C . LEU A 1 94 ? -2.851 -15.802 2.531 1.00 95.12 94 LEU A C 1
ATOM 725 O O . LEU A 1 94 ? -3.799 -15.012 2.464 1.00 95.12 94 LEU A O 1
ATOM 729 N N . HIS A 1 95 ? -2.871 -16.855 3.350 1.00 96.44 95 HIS A N 1
ATOM 730 C CA . HIS A 1 95 ? -3.989 -17.131 4.251 1.00 96.44 95 HIS A CA 1
ATOM 731 C C . HIS A 1 95 ? -4.167 -16.026 5.295 1.00 96.44 95 HIS A C 1
ATOM 733 O O . HIS A 1 95 ? -5.288 -15.562 5.508 1.00 96.44 95 HIS A O 1
ATOM 739 N N . THR A 1 96 ? -3.079 -15.568 5.914 1.00 96.94 96 THR A N 1
ATOM 740 C CA . THR A 1 96 ? -3.107 -14.474 6.890 1.00 96.94 96 THR A CA 1
ATOM 741 C C . THR A 1 96 ? -3.593 -13.174 6.254 1.00 96.94 96 THR A C 1
ATOM 743 O O . THR A 1 96 ? -4.442 -12.500 6.829 1.00 96.94 96 THR A O 1
ATOM 746 N N . THR A 1 97 ? -3.153 -12.861 5.031 1.00 97.19 97 THR A N 1
ATOM 747 C CA . THR A 1 97 ? -3.646 -11.707 4.260 1.00 97.19 97 THR A CA 1
ATOM 748 C C . THR A 1 97 ? -5.146 -11.795 4.021 1.00 97.19 97 THR A C 1
ATOM 750 O O . THR A 1 97 ? -5.873 -10.833 4.251 1.00 97.19 97 THR A O 1
ATOM 753 N N . THR A 1 98 ? -5.629 -12.962 3.595 1.00 97.56 98 THR A N 1
ATOM 754 C CA . THR A 1 98 ? -7.056 -13.177 3.327 1.00 97.56 98 THR A CA 1
ATOM 755 C C . THR A 1 98 ? -7.889 -12.980 4.594 1.00 97.56 98 THR A C 1
ATOM 757 O O . THR A 1 98 ? -8.874 -12.244 4.568 1.00 97.56 98 THR A O 1
ATOM 760 N N . LYS A 1 99 ? -7.457 -13.562 5.721 1.00 97.88 99 LYS A N 1
ATOM 761 C CA . LYS A 1 99 ? -8.116 -13.393 7.024 1.00 97.88 99 LYS A CA 1
ATOM 762 C C . LYS A 1 99 ? -8.101 -11.943 7.497 1.00 97.88 99 LYS A C 1
ATOM 764 O O . LYS A 1 99 ? -9.114 -11.466 7.995 1.00 97.88 99 LYS A O 1
ATOM 769 N N . LEU A 1 100 ? -6.985 -11.236 7.313 1.00 97.81 100 LEU A N 1
ATOM 770 C CA . LEU A 1 100 ? -6.874 -9.818 7.654 1.00 97.81 100 LEU A CA 1
ATOM 771 C C . LEU A 1 100 ? -7.911 -8.996 6.885 1.00 97.81 100 LEU A C 1
ATOM 773 O O . LEU A 1 100 ? -8.665 -8.246 7.495 1.00 97.81 100 LEU A O 1
ATOM 777 N N . LEU A 1 101 ? -7.993 -9.174 5.564 1.00 97.56 101 LEU A N 1
ATOM 778 C CA . LEU A 1 101 ? -8.953 -8.452 4.724 1.00 97.56 101 LEU A CA 1
ATOM 779 C C . LEU A 1 101 ? -10.407 -8.780 5.098 1.00 97.56 101 LEU A C 1
ATOM 781 O O . LEU A 1 101 ? -11.234 -7.877 5.190 1.00 97.56 101 LEU A O 1
ATOM 785 N N . GLN A 1 102 ? -10.717 -10.051 5.365 1.00 97.94 102 GLN A N 1
ATOM 786 C CA . GLN A 1 102 ? -12.043 -10.473 5.832 1.00 97.94 102 GLN A CA 1
ATOM 787 C C . GLN A 1 102 ? -12.410 -9.843 7.181 1.00 97.94 102 GLN A C 1
ATOM 789 O O . GLN A 1 102 ? -13.534 -9.365 7.355 1.00 97.94 102 GLN A O 1
ATOM 794 N N . GLN A 1 103 ? -11.463 -9.799 8.120 1.00 97.56 103 GLN A N 1
ATOM 795 C CA . GLN A 1 103 ? -11.683 -9.180 9.421 1.00 97.56 103 GLN A CA 1
ATOM 796 C C . GLN A 1 103 ? -11.845 -7.661 9.293 1.00 97.56 103 GLN A C 1
ATOM 798 O O . GLN A 1 103 ? -12.737 -7.100 9.914 1.00 97.56 103 GLN A O 1
ATOM 803 N N . MET A 1 104 ? -11.068 -6.995 8.433 1.00 96.88 104 MET A N 1
ATOM 804 C CA . MET A 1 104 ? -11.234 -5.561 8.159 1.00 96.88 104 MET A CA 1
ATOM 805 C C . MET A 1 104 ? -12.618 -5.229 7.592 1.00 96.88 104 MET A C 1
ATOM 807 O O . MET A 1 104 ? -13.184 -4.207 7.960 1.00 96.88 104 MET A O 1
ATOM 811 N N . ILE A 1 105 ? -13.163 -6.076 6.711 1.00 96.56 105 ILE A N 1
ATOM 812 C CA . ILE A 1 105 ? -14.528 -5.913 6.187 1.00 96.56 105 ILE A CA 1
ATOM 813 C C . ILE A 1 105 ? -15.555 -6.109 7.305 1.00 96.56 105 ILE A C 1
ATOM 815 O O . ILE A 1 105 ? -16.496 -5.333 7.407 1.00 96.56 105 ILE A O 1
ATOM 819 N N . THR A 1 106 ? -15.362 -7.118 8.155 1.00 95.50 106 THR A N 1
ATOM 820 C CA . THR A 1 106 ? -16.233 -7.370 9.316 1.00 95.50 106 THR A CA 1
ATOM 821 C C . THR A 1 106 ? -16.239 -6.189 10.290 1.00 95.50 106 THR A C 1
ATOM 823 O O . THR A 1 106 ? -17.287 -5.818 10.811 1.00 95.50 106 THR A O 1
ATOM 826 N N . ASP A 1 107 ? -15.075 -5.579 10.505 1.00 93.38 107 ASP A N 1
ATOM 827 C CA . ASP A 1 107 ? -14.873 -4.519 11.491 1.00 93.38 107 ASP A CA 1
ATOM 828 C C . ASP A 1 107 ? -15.133 -3.108 10.928 1.00 93.38 107 ASP A C 1
ATOM 830 O O . ASP A 1 107 ? -15.005 -2.135 11.670 1.00 93.38 107 ASP A O 1
ATOM 834 N N . ILE A 1 108 ? -15.484 -2.960 9.641 1.00 91.19 108 ILE A N 1
ATOM 835 C CA . ILE A 1 108 ? -15.493 -1.654 8.953 1.00 91.19 108 ILE A CA 1
ATOM 836 C C . ILE A 1 108 ? -16.482 -0.647 9.556 1.00 91.19 108 ILE A C 1
ATOM 838 O O . ILE A 1 108 ? -16.184 0.545 9.611 1.00 91.19 108 ILE A O 1
ATOM 842 N N . ASP A 1 109 ? -17.627 -1.131 10.041 1.00 89.81 109 ASP A N 1
ATOM 843 C CA . ASP A 1 109 ? -18.677 -0.307 10.651 1.00 89.81 109 ASP A CA 1
ATOM 844 C C . ASP A 1 109 ? -18.496 -0.154 12.171 1.00 89.81 109 ASP A C 1
ATOM 846 O O . ASP A 1 109 ? -19.189 0.638 12.818 1.00 89.81 109 ASP A O 1
ATOM 850 N N . ALA A 1 110 ? -17.568 -0.906 12.771 1.00 88.94 110 ALA A N 1
ATOM 851 C CA . ALA A 1 110 ? -17.274 -0.789 14.188 1.00 88.94 110 ALA A CA 1
ATOM 852 C C . ALA A 1 110 ? -16.487 0.505 14.472 1.00 88.94 110 ALA A C 1
ATOM 854 O O . ALA A 1 110 ? -15.686 0.951 13.646 1.00 88.94 110 ALA A O 1
ATOM 855 N N . PRO A 1 111 ? -16.634 1.111 15.666 1.00 89.12 111 PRO A N 1
ATOM 856 C CA . PRO A 1 111 ? -15.803 2.243 16.054 1.00 89.12 111 PRO A CA 1
ATOM 857 C C . PRO A 1 111 ? -14.311 1.888 15.988 1.00 89.12 111 PRO A C 1
ATOM 859 O O . PRO A 1 111 ? -13.811 1.078 16.776 1.00 89.12 111 PRO A O 1
ATOM 862 N N . ILE A 1 112 ? -13.588 2.519 15.060 1.00 87.44 112 ILE A N 1
ATOM 863 C CA . ILE A 1 112 ? -12.152 2.296 14.886 1.00 87.44 112 ILE A CA 1
ATOM 864 C C . ILE A 1 112 ? -11.419 2.887 16.091 1.00 87.44 112 ILE A C 1
ATOM 866 O O . ILE A 1 112 ? -11.328 4.104 16.265 1.00 87.44 112 ILE A O 1
ATOM 870 N N . LYS A 1 113 ? -10.877 2.010 16.939 1.00 90.12 113 LYS A N 1
ATOM 871 C CA . LYS A 1 113 ? -10.047 2.404 18.080 1.00 90.12 113 LYS A CA 1
ATOM 872 C C . LYS A 1 113 ? -8.686 2.878 17.585 1.00 90.12 113 LYS A C 1
ATOM 874 O O . LYS A 1 113 ? -8.077 2.236 16.730 1.00 90.12 113 LYS A O 1
ATOM 879 N N . ARG A 1 114 ? -8.181 3.975 18.151 1.00 90.38 114 ARG A N 1
ATOM 880 C CA . ARG A 1 114 ? -6.822 4.438 17.858 1.00 90.38 114 ARG A CA 1
ATOM 881 C C . ARG A 1 114 ? -5.822 3.405 18.372 1.00 90.38 114 ARG A C 1
ATOM 883 O O . ARG A 1 114 ? -5.772 3.117 19.564 1.00 90.38 114 ARG A O 1
ATOM 890 N N . ASN A 1 115 ? -5.048 2.850 17.453 1.00 89.31 115 ASN A N 1
ATOM 891 C CA . ASN A 1 115 ? -4.007 1.877 17.744 1.00 89.31 115 ASN A CA 1
ATOM 892 C C . ASN A 1 115 ? -2.672 2.600 17.974 1.00 89.31 115 ASN A C 1
ATOM 894 O O . ASN A 1 115 ? -2.235 3.356 17.108 1.00 89.31 115 ASN A O 1
ATOM 898 N N . THR A 1 116 ? -2.030 2.386 19.123 1.00 85.75 116 THR A N 1
ATOM 899 C CA . THR A 1 116 ? -0.770 3.058 19.491 1.00 85.75 116 THR A CA 1
ATOM 900 C C . THR A 1 116 ? 0.437 2.552 18.703 1.00 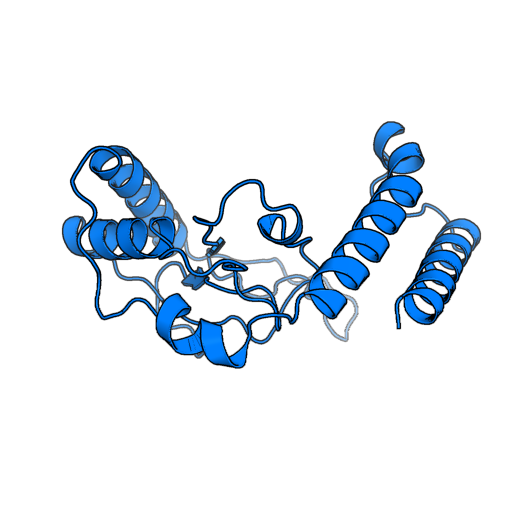85.75 116 THR A C 1
ATOM 902 O O . THR A 1 116 ? 1.450 3.242 18.634 1.00 85.75 116 THR A O 1
ATOM 905 N N . SER A 1 117 ? 0.328 1.381 18.070 1.00 85.81 117 SER A N 1
ATOM 906 C CA . SER A 1 117 ? 1.342 0.832 17.165 1.00 85.81 117 SER A CA 1
ATOM 907 C C . SER A 1 117 ? 1.223 1.363 15.733 1.00 85.81 117 SER A C 1
ATOM 909 O O . SER A 1 117 ? 1.999 0.941 14.876 1.00 85.81 117 SER A O 1
ATOM 911 N N . ALA A 1 118 ? 0.275 2.267 15.458 1.00 90.12 118 ALA A N 1
ATOM 912 C CA . ALA A 1 118 ? 0.193 2.977 14.186 1.00 90.12 118 ALA A CA 1
ATOM 913 C C . ALA A 1 118 ? 1.459 3.816 13.974 1.00 90.12 118 ALA A C 1
ATOM 915 O O . ALA A 1 118 ? 1.806 4.671 14.790 1.00 90.12 118 ALA A O 1
ATOM 916 N N . LEU A 1 119 ? 2.160 3.535 12.885 1.00 89.50 119 LEU A N 1
ATOM 917 C CA . LEU A 1 119 ? 3.439 4.104 12.515 1.00 89.50 119 LEU A CA 1
ATOM 918 C C . LEU A 1 119 ? 3.243 5.372 11.697 1.00 89.50 119 LEU A C 1
ATOM 920 O O . LEU A 1 119 ? 4.041 6.299 11.825 1.00 89.50 119 LEU A O 1
ATOM 924 N N . LEU A 1 120 ? 2.204 5.428 10.861 1.00 88.25 120 LEU A N 1
ATOM 925 C CA . LEU A 1 120 ? 2.047 6.506 9.895 1.00 88.25 120 LEU A CA 1
ATOM 926 C C . LEU A 1 120 ? 2.015 7.879 10.579 1.00 88.25 120 LEU A C 1
ATOM 928 O O . LEU A 1 120 ? 2.717 8.789 10.148 1.00 88.25 120 LEU A O 1
ATOM 932 N N . GLU A 1 121 ? 1.260 8.020 11.673 1.00 87.31 121 GLU A N 1
ATOM 933 C CA . GLU A 1 121 ? 1.178 9.275 12.438 1.00 87.31 121 GLU A CA 1
ATOM 934 C C . GLU A 1 121 ? 2.530 9.681 13.048 1.00 87.31 121 GLU A C 1
ATOM 936 O O . GLU A 1 121 ? 2.815 10.870 13.186 1.00 87.31 121 GLU A O 1
ATOM 941 N N . GLN A 1 122 ? 3.377 8.704 13.379 1.00 87.38 122 GLN A N 1
ATOM 942 C CA . GLN A 1 122 ? 4.701 8.932 13.960 1.00 87.38 122 GLN A CA 1
ATOM 943 C C . GLN A 1 122 ? 5.691 9.435 12.904 1.00 87.38 122 GLN A C 1
ATOM 945 O O . GLN A 1 122 ? 6.523 10.295 13.187 1.00 87.38 122 GLN A O 1
ATOM 950 N N . ILE A 1 123 ? 5.593 8.918 11.676 1.00 86.19 123 ILE A N 1
ATOM 951 C CA . ILE A 1 123 ? 6.519 9.245 10.583 1.00 86.19 123 ILE A CA 1
ATOM 952 C C . ILE A 1 123 ? 6.023 10.404 9.702 1.00 86.19 123 ILE A C 1
ATOM 954 O O . ILE A 1 123 ? 6.827 11.055 9.035 1.00 86.19 123 ILE A O 1
ATOM 958 N N . TYR A 1 124 ? 4.724 10.719 9.712 1.00 86.75 124 TYR A N 1
ATOM 959 C CA . TYR A 1 124 ? 4.127 11.775 8.886 1.00 86.75 124 TYR A CA 1
ATOM 960 C C . TYR A 1 124 ? 4.848 13.133 8.986 1.00 86.75 124 TYR A C 1
ATOM 962 O O . TYR A 1 124 ? 5.126 13.712 7.935 1.00 86.75 124 TYR A O 1
ATOM 970 N N . PRO A 1 125 ? 5.240 13.644 10.172 1.00 85.25 125 PRO A N 1
ATOM 971 C CA . PRO A 1 125 ? 5.931 14.933 10.263 1.00 85.25 125 PRO A CA 1
ATOM 972 C C . PRO A 1 125 ? 7.259 14.991 9.496 1.00 85.25 12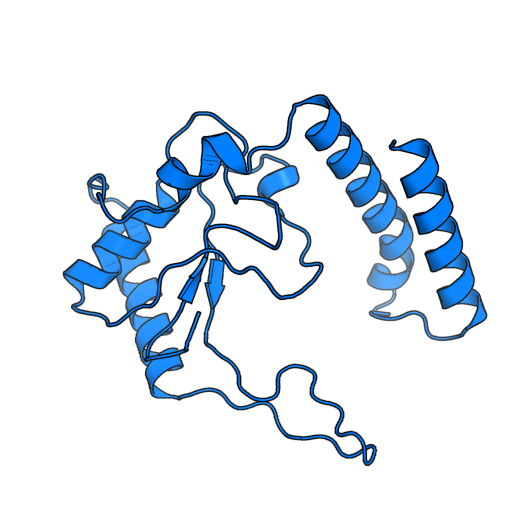5 PRO A C 1
ATOM 974 O O . PRO A 1 125 ? 7.643 16.064 9.035 1.00 85.25 125 PRO A O 1
ATOM 977 N N . VAL A 1 126 ? 7.942 13.850 9.358 1.00 84.06 126 VAL A N 1
ATOM 978 C CA . VAL A 1 126 ? 9.267 13.736 8.729 1.00 84.06 126 VAL A CA 1
ATOM 979 C C . VAL A 1 126 ? 9.155 13.489 7.224 1.00 84.06 126 VAL A C 1
ATOM 981 O O . VAL A 1 126 ? 9.929 14.048 6.454 1.00 84.06 126 VAL A O 1
ATOM 984 N N . TYR A 1 127 ? 8.185 12.677 6.800 1.00 82.38 127 TYR A N 1
ATOM 985 C CA . TYR A 1 127 ? 8.066 12.205 5.413 1.00 82.38 127 TYR A CA 1
ATOM 986 C C . TYR A 1 127 ? 6.928 12.866 4.615 1.00 82.38 127 TYR A C 1
ATOM 988 O O . TYR A 1 127 ? 6.692 12.510 3.456 1.00 82.38 127 TYR A O 1
ATOM 996 N N . ARG A 1 128 ? 6.190 13.818 5.204 1.00 84.00 128 ARG A N 1
ATOM 997 C CA . ARG A 1 128 ? 5.199 14.610 4.458 1.00 84.00 128 ARG A CA 1
ATOM 998 C C . ARG A 1 128 ? 5.883 15.451 3.385 1.00 84.00 128 ARG A C 1
ATOM 1000 O O . ARG A 1 128 ? 6.943 16.032 3.610 1.00 84.00 128 ARG A O 1
ATOM 1007 N N . LEU A 1 129 ? 5.239 15.560 2.227 1.00 84.38 129 LEU A N 1
ATOM 1008 C CA . LEU A 1 129 ? 5.676 16.490 1.194 1.00 84.38 129 LEU A CA 1
ATOM 1009 C C . LEU A 1 129 ? 5.159 17.888 1.524 1.00 84.38 129 LEU A C 1
ATOM 1011 O O . LEU A 1 129 ? 4.015 18.048 1.952 1.00 84.38 129 LEU A O 1
ATOM 1015 N N . ASP A 1 130 ? 5.977 18.908 1.277 1.00 86.06 130 ASP A N 1
ATOM 1016 C CA . ASP A 1 130 ? 5.484 20.279 1.286 1.00 86.06 130 ASP A CA 1
ATOM 1017 C C . ASP A 1 130 ? 4.479 20.501 0.126 1.00 86.06 130 ASP A C 1
ATOM 1019 O O . ASP A 1 130 ? 4.503 19.772 -0.879 1.00 86.06 130 ASP A O 1
ATOM 1023 N N . PRO A 1 131 ? 3.583 21.501 0.225 1.00 86.06 131 PRO A N 1
ATOM 1024 C CA . PRO A 1 131 ? 2.542 21.730 -0.780 1.00 86.06 131 PRO A CA 1
ATOM 1025 C C . PRO A 1 131 ? 3.063 21.955 -2.207 1.00 86.06 131 PRO A C 1
ATOM 1027 O O . PRO A 1 131 ? 2.400 21.562 -3.177 1.00 86.06 131 PRO A O 1
ATOM 1030 N N . GLN A 1 132 ? 4.241 22.567 -2.359 1.00 87.75 132 GLN A N 1
ATOM 1031 C CA . GLN A 1 132 ? 4.845 22.815 -3.666 1.00 87.75 132 GLN A CA 1
ATOM 1032 C C . GLN A 1 132 ? 5.356 21.502 -4.262 1.00 87.75 132 GLN A C 1
ATOM 1034 O O . GLN A 1 132 ? 4.985 21.162 -5.387 1.00 87.75 132 GLN A O 1
ATOM 1039 N N . SER A 1 133 ? 6.100 20.707 -3.489 1.00 86.38 133 SER A N 1
ATOM 1040 C CA . SER A 1 133 ? 6.550 19.370 -3.893 1.00 86.38 133 SER A CA 1
ATOM 1041 C C . SER A 1 133 ? 5.387 18.447 -4.247 1.00 86.38 133 SER A C 1
ATOM 1043 O O . SER A 1 133 ? 5.449 17.723 -5.246 1.00 86.38 133 SER A O 1
ATOM 1045 N N . LEU A 1 134 ? 4.299 18.486 -3.471 1.00 84.56 134 LEU A N 1
ATOM 1046 C CA . LEU A 1 134 ? 3.083 17.725 -3.753 1.00 84.56 134 LEU A CA 1
ATOM 1047 C C . LEU A 1 134 ? 2.482 18.124 -5.110 1.00 84.56 134 LEU A C 1
ATOM 1049 O O . LEU A 1 134 ? 2.162 17.259 -5.929 1.00 84.56 134 LEU A O 1
ATOM 1053 N N . THR A 1 135 ? 2.379 19.427 -5.379 1.00 86.00 135 THR A N 1
ATOM 1054 C CA . THR A 1 135 ? 1.860 19.969 -6.645 1.00 86.00 135 THR A CA 1
ATOM 1055 C C . THR A 1 135 ? 2.752 19.598 -7.832 1.00 86.00 135 THR A C 1
ATOM 1057 O O . THR A 1 135 ? 2.252 19.122 -8.856 1.00 86.00 135 THR A O 1
ATOM 1060 N N . SER A 1 136 ? 4.071 19.738 -7.690 1.00 86.19 136 SER A N 1
ATOM 1061 C CA . SER A 1 136 ? 5.045 19.363 -8.717 1.00 86.19 136 SER A CA 1
ATOM 1062 C C . SER A 1 136 ? 4.992 17.871 -9.039 1.00 86.19 136 SER A C 1
ATOM 1064 O O . SER A 1 136 ? 4.911 17.501 -10.214 1.00 86.19 136 SER A O 1
ATOM 1066 N N . LYS A 1 137 ? 4.951 17.002 -8.016 1.00 84.38 137 LYS A N 1
ATOM 1067 C CA . LYS A 1 137 ? 4.804 15.554 -8.219 1.00 84.38 137 LYS A CA 1
ATOM 1068 C C . LYS A 1 137 ? 3.477 15.224 -8.903 1.00 84.38 137 LYS A C 1
ATOM 1070 O O . LYS A 1 137 ? 3.493 14.494 -9.890 1.00 84.38 137 LYS A O 1
ATOM 1075 N N . ARG A 1 138 ? 2.345 15.792 -8.461 1.00 84.50 138 ARG A N 1
ATOM 1076 C CA . ARG A 1 138 ? 1.033 15.611 -9.123 1.00 84.50 138 ARG A CA 1
ATOM 1077 C C . ARG A 1 138 ? 1.100 15.951 -10.608 1.00 84.50 138 ARG A C 1
ATOM 1079 O O . ARG A 1 138 ? 0.687 15.146 -11.435 1.00 84.50 138 ARG A O 1
ATOM 1086 N N . LYS A 1 139 ? 1.662 17.113 -10.956 1.00 86.56 139 LYS A N 1
ATOM 1087 C CA . LYS A 1 139 ? 1.807 17.554 -12.350 1.00 86.56 139 LYS A CA 1
ATOM 1088 C C . LYS A 1 139 ? 2.636 16.566 -13.172 1.00 86.56 139 LYS A C 1
ATOM 1090 O O . LYS A 1 139 ? 2.199 16.162 -14.249 1.00 86.56 139 LYS A O 1
ATOM 1095 N N . LEU A 1 140 ? 3.795 16.154 -12.655 1.00 85.06 140 LEU A N 1
ATOM 1096 C CA . LEU A 1 140 ? 4.681 15.199 -13.322 1.00 85.06 140 LEU A CA 1
ATOM 1097 C C . LEU A 1 140 ? 3.985 13.849 -13.559 1.00 85.06 140 LEU A C 1
ATOM 1099 O O . LEU A 1 140 ? 4.050 13.306 -14.664 1.00 85.06 140 LEU A O 1
ATOM 1103 N N . TRP A 1 141 ? 3.284 13.319 -12.553 1.00 80.75 141 TRP A N 1
ATOM 1104 C CA . TRP A 1 141 ? 2.562 12.049 -12.659 1.00 80.75 141 TRP A CA 1
ATOM 1105 C C . TRP A 1 141 ? 1.367 12.129 -13.617 1.00 80.75 141 TRP A C 1
ATOM 1107 O O . TRP A 1 141 ? 1.213 11.240 -14.453 1.00 80.75 141 TRP A O 1
ATOM 1117 N N . SER A 1 142 ? 0.578 13.208 -13.585 1.00 84.56 142 SER A N 1
ATOM 1118 C CA . SER A 1 142 ? -0.516 13.424 -14.544 1.00 84.56 142 SER A CA 1
ATOM 1119 C C . SER A 1 142 ? -0.013 13.485 -15.988 1.00 84.56 142 SER A C 1
ATOM 1121 O O . SER A 1 142 ? -0.606 12.881 -16.881 1.00 84.56 142 SER A O 1
ATOM 1123 N N . GLN A 1 143 ? 1.109 14.171 -16.232 1.00 87.38 143 GLN A N 1
ATOM 1124 C CA . GLN A 1 143 ? 1.735 14.224 -17.558 1.00 87.38 143 GLN A CA 1
ATOM 1125 C C . GLN A 1 143 ? 2.250 12.852 -18.001 1.00 87.38 143 GLN A C 1
ATOM 1127 O O . GLN A 1 143 ? 2.032 12.446 -19.141 1.00 87.38 143 GLN A O 1
ATOM 1132 N N . SER A 1 144 ? 2.885 12.124 -17.083 1.00 83.31 144 SER A N 1
ATOM 1133 C CA . SER A 1 144 ? 3.377 10.765 -17.317 1.00 83.31 144 SER A CA 1
ATOM 1134 C C . SER A 1 144 ? 2.247 9.820 -17.727 1.00 83.31 144 SER A C 1
ATOM 1136 O O . SER A 1 144 ? 2.367 9.105 -18.723 1.00 83.31 144 SER A O 1
ATOM 1138 N N . TYR A 1 145 ? 1.120 9.872 -17.011 1.00 83.00 145 TYR A N 1
ATOM 1139 C CA . TYR A 1 145 ? -0.084 9.119 -17.352 1.00 83.00 145 TYR A CA 1
ATOM 1140 C C . TYR A 1 145 ? -0.627 9.519 -18.728 1.00 83.00 145 TYR A C 1
ATOM 1142 O O . TYR A 1 145 ? -0.853 8.650 -19.567 1.00 83.00 145 TYR A O 1
ATOM 1150 N N . ALA A 1 146 ? -0.753 10.820 -19.008 1.00 87.50 146 ALA A N 1
ATOM 1151 C CA . ALA A 1 146 ? -1.227 11.311 -20.301 1.00 87.50 146 ALA A CA 1
ATOM 1152 C C . ALA A 1 146 ? -0.348 10.844 -21.477 1.00 87.50 146 ALA A C 1
ATOM 1154 O O . ALA A 1 146 ? -0.858 10.568 -22.561 1.00 87.50 146 ALA A O 1
ATOM 1155 N N . TRP A 1 147 ? 0.968 10.712 -21.286 1.00 86.88 147 TRP A N 1
ATOM 1156 C CA . TRP A 1 147 ? 1.859 10.166 -22.315 1.00 86.88 147 TRP A CA 1
ATOM 1157 C C . TRP A 1 147 ? 1.753 8.653 -22.479 1.00 86.88 147 TRP A C 1
ATOM 1159 O O . TRP A 1 147 ? 1.958 8.154 -23.585 1.00 86.88 147 TRP A O 1
ATOM 1169 N N . ALA A 1 148 ? 1.471 7.929 -21.396 1.00 83.44 148 ALA A N 1
ATOM 1170 C CA . ALA A 1 148 ? 1.295 6.485 -21.426 1.00 83.44 148 ALA A CA 1
ATOM 1171 C C . ALA A 1 148 ? -0.076 6.078 -21.988 1.00 83.44 148 ALA A C 1
ATOM 1173 O O . ALA A 1 148 ? -0.166 5.037 -22.638 1.00 83.44 148 ALA A O 1
ATOM 1174 N N . LEU A 1 149 ? -1.115 6.891 -21.771 1.00 86.88 149 LEU A N 1
ATOM 1175 C CA . LEU A 1 149 ? -2.515 6.566 -22.052 1.00 86.88 149 LEU A CA 1
ATOM 1176 C C . LEU A 1 149 ? -2.776 6.070 -23.486 1.00 86.88 149 LEU A C 1
ATOM 1178 O O . LEU A 1 149 ? -3.370 5.000 -23.602 1.00 86.88 149 LEU A O 1
ATOM 1182 N N . PRO A 1 150 ? -2.293 6.720 -24.567 1.00 88.38 150 PRO A N 1
ATOM 1183 C CA . PRO A 1 150 ? -2.552 6.243 -25.931 1.00 88.38 150 PRO A CA 1
ATOM 1184 C C . PRO A 1 150 ? -2.033 4.823 -26.184 1.00 88.38 150 PRO A C 1
ATOM 1186 O O . PRO A 1 150 ? -2.647 4.035 -26.894 1.00 88.38 150 PRO A O 1
ATOM 1189 N N . ARG A 1 151 ? -0.893 4.488 -25.574 1.00 87.38 151 ARG A N 1
ATOM 1190 C CA . ARG A 1 151 ? -0.265 3.168 -25.668 1.00 87.38 151 ARG A CA 1
ATOM 1191 C C . ARG A 1 151 ? -0.981 2.146 -24.772 1.00 87.38 151 ARG A C 1
ATOM 1193 O O . ARG A 1 151 ? -1.163 1.004 -25.167 1.00 87.38 151 ARG A O 1
ATOM 1200 N N . LEU A 1 152 ? -1.427 2.549 -23.582 1.00 85.19 152 LEU A N 1
ATOM 1201 C CA . LEU A 1 152 ? -2.208 1.669 -22.706 1.00 85.19 152 LEU A CA 1
ATOM 1202 C C . LEU A 1 152 ? -3.573 1.322 -23.321 1.00 85.19 152 LEU A C 1
ATOM 1204 O O . LEU A 1 152 ? -4.001 0.176 -23.238 1.00 85.19 152 LEU A O 1
ATOM 1208 N N . GLN A 1 153 ? -4.223 2.277 -23.995 1.00 89.81 153 GLN A N 1
ATOM 1209 C CA . GLN A 1 153 ? -5.491 2.065 -24.705 1.00 89.81 153 GLN A CA 1
ATOM 1210 C C . GLN A 1 153 ? -5.373 1.075 -25.871 1.00 89.81 153 GLN A C 1
ATOM 1212 O O . GLN A 1 153 ? -6.354 0.421 -26.208 1.00 89.81 153 GLN A O 1
ATOM 1217 N N . SER A 1 154 ? -4.183 0.919 -26.458 1.00 88.12 154 SER A N 1
ATOM 1218 C CA . SER A 1 154 ? -3.915 -0.100 -27.479 1.00 88.12 154 SER A CA 1
ATOM 1219 C C . SER A 1 154 ? -3.485 -1.456 -26.899 1.00 88.12 154 SER A C 1
ATOM 1221 O O . SER A 1 154 ? -3.035 -2.325 -27.644 1.00 88.12 154 SER A O 1
ATOM 1223 N N . GLY A 1 155 ? -3.587 -1.646 -25.578 1.00 86.12 155 GLY A N 1
ATOM 1224 C CA . GLY A 1 155 ? -3.181 -2.875 -24.887 1.00 86.12 155 GLY A CA 1
ATOM 1225 C C . GLY A 1 155 ? -1.666 -3.037 -24.727 1.00 86.12 155 GLY A C 1
ATOM 1226 O O . GLY A 1 155 ? -1.196 -4.080 -24.277 1.00 86.12 155 GLY A O 1
ATOM 1227 N N . GLN A 1 156 ? -0.872 -2.021 -25.073 1.00 83.62 156 GLN A N 1
ATOM 1228 C CA . GLN A 1 156 ? 0.584 -2.081 -24.982 1.00 83.62 156 GLN A CA 1
ATOM 1229 C C . GLN A 1 156 ? 1.065 -1.603 -23.603 1.00 83.62 156 GLN A C 1
ATOM 1231 O O . GLN A 1 156 ? 1.097 -0.411 -23.291 1.00 83.62 156 GLN A O 1
ATOM 1236 N N . LEU A 1 157 ? 1.496 -2.543 -22.759 1.00 76.19 157 LEU A N 1
ATOM 1237 C CA . LEU A 1 157 ? 1.982 -2.238 -21.404 1.00 76.19 157 LEU A CA 1
ATOM 1238 C C . LEU A 1 157 ? 3.388 -1.614 -21.401 1.00 76.19 157 LEU A C 1
ATOM 1240 O O . LEU A 1 157 ? 3.687 -0.722 -20.599 1.00 76.19 157 LEU A O 1
ATOM 1244 N N . PHE A 1 158 ? 4.241 -2.016 -22.347 1.00 81.12 158 PHE A N 1
ATOM 1245 C CA . PHE A 1 158 ? 5.634 -1.574 -22.479 1.00 81.12 158 PHE A CA 1
ATOM 1246 C C . PHE A 1 158 ? 5.896 -0.961 -23.861 1.00 81.12 158 PHE A C 1
ATOM 1248 O O . PHE A 1 158 ? 5.159 -1.243 -24.806 1.00 81.12 158 PHE A O 1
ATOM 1255 N N . PRO A 1 159 ? 6.870 -0.039 -23.998 1.00 79.94 159 PRO A N 1
ATOM 1256 C CA . PRO A 1 159 ? 7.290 0.422 -25.315 1.00 79.94 159 PRO A CA 1
ATOM 1257 C C . PRO A 1 159 ? 7.804 -0.783 -26.111 1.00 79.94 159 PRO A C 1
ATOM 1259 O O . PRO A 1 159 ? 8.609 -1.556 -25.603 1.00 79.94 159 PRO A O 1
ATOM 1262 N N . THR A 1 160 ? 7.340 -0.955 -27.345 1.00 81.31 160 THR A N 1
ATOM 1263 C CA . THR A 1 160 ? 7.648 -2.144 -28.158 1.00 81.31 160 THR A CA 1
ATOM 1264 C C . THR A 1 160 ? 8.961 -2.025 -28.933 1.00 81.31 160 THR A C 1
ATOM 1266 O O . THR A 1 160 ? 9.408 -2.989 -29.545 1.00 81.31 160 THR A O 1
ATOM 1269 N N . ASN A 1 161 ? 9.595 -0.847 -28.929 1.00 86.75 161 ASN A N 1
ATOM 1270 C CA . ASN A 1 161 ? 10.875 -0.611 -29.599 1.00 86.75 161 ASN A CA 1
ATOM 1271 C C . ASN A 1 161 ? 11.709 0.479 -28.907 1.00 86.75 161 ASN A C 1
ATOM 1273 O O . ASN A 1 161 ? 11.184 1.330 -28.180 1.00 86.75 161 ASN A O 1
ATOM 1277 N N . GLN A 1 162 ? 13.016 0.495 -29.190 1.00 85.69 162 GLN A N 1
ATOM 1278 C CA . GLN A 1 162 ? 13.964 1.441 -28.591 1.00 85.69 162 GLN A CA 1
ATOM 1279 C C . GLN A 1 162 ? 13.619 2.910 -28.874 1.00 85.69 162 GLN A C 1
ATOM 1281 O O . GLN A 1 162 ? 13.778 3.753 -27.995 1.00 85.69 162 GLN A O 1
ATOM 1286 N N . LEU A 1 163 ? 13.100 3.237 -30.062 1.00 87.19 163 LEU A N 1
ATOM 1287 C CA . LEU A 1 163 ? 12.701 4.608 -30.405 1.00 87.19 163 LEU A CA 1
ATOM 1288 C C . LEU A 1 163 ? 11.586 5.123 -29.484 1.00 87.19 163 LEU A C 1
ATOM 1290 O O . LEU A 1 163 ? 11.666 6.234 -28.957 1.00 87.19 163 LEU A O 1
ATOM 1294 N N . SER A 1 164 ? 10.552 4.311 -29.267 1.00 82.38 164 SER A N 1
ATOM 1295 C CA . SER A 1 164 ? 9.430 4.634 -28.383 1.00 82.38 164 SER A CA 1
ATOM 1296 C C . SER A 1 164 ? 9.862 4.724 -26.915 1.00 82.38 164 SER A C 1
ATOM 1298 O O . SER A 1 164 ? 9.468 5.668 -26.228 1.00 82.38 164 SER A O 1
ATOM 1300 N N . ALA A 1 165 ? 10.742 3.823 -26.464 1.00 83.75 165 ALA A N 1
ATOM 1301 C CA . ALA A 1 165 ? 11.324 3.858 -25.124 1.00 83.75 165 ALA A CA 1
ATOM 1302 C C . ALA A 1 165 ? 12.145 5.139 -24.893 1.00 83.75 165 ALA A C 1
ATOM 1304 O O . ALA A 1 165 ? 11.932 5.851 -23.910 1.00 83.75 165 ALA A O 1
ATOM 1305 N N . THR A 1 166 ? 13.024 5.487 -25.835 1.00 87.75 166 THR A N 1
ATOM 1306 C CA . THR A 1 166 ? 13.859 6.694 -25.769 1.00 87.75 166 THR A CA 1
ATOM 1307 C C . THR A 1 166 ? 13.014 7.965 -25.786 1.00 87.75 166 THR A C 1
ATOM 1309 O O . THR A 1 166 ? 13.238 8.861 -24.973 1.00 87.75 166 THR A O 1
ATOM 1312 N N . ARG A 1 167 ? 11.988 8.047 -26.647 1.00 85.56 167 ARG A N 1
ATOM 1313 C CA . ARG A 1 167 ? 11.065 9.196 -26.679 1.00 85.56 167 ARG A CA 1
ATOM 1314 C C . ARG A 1 167 ? 10.329 9.380 -25.354 1.00 85.56 167 ARG A C 1
ATOM 1316 O O . ARG A 1 167 ? 10.224 10.508 -24.878 1.00 85.56 167 ARG A O 1
ATOM 1323 N N . LEU A 1 168 ? 9.831 8.297 -24.757 1.00 83.62 168 LEU A N 1
ATOM 1324 C CA . LEU A 1 168 ? 9.150 8.357 -23.463 1.00 83.62 168 LEU A CA 1
ATOM 1325 C C . LEU A 1 168 ? 10.115 8.820 -22.359 1.00 83.62 168 LEU A C 1
ATOM 1327 O O . LEU A 1 168 ? 9.785 9.723 -21.592 1.00 83.62 168 LEU A O 1
ATOM 1331 N N . ARG A 1 169 ? 11.343 8.286 -22.341 1.00 85.06 169 ARG A N 1
ATOM 1332 C CA . ARG A 1 169 ? 12.389 8.685 -21.389 1.00 85.06 169 ARG A CA 1
ATOM 1333 C C . ARG A 1 169 ? 12.752 10.168 -21.507 1.00 85.06 169 ARG A C 1
ATOM 1335 O O . ARG A 1 169 ? 12.833 10.851 -20.491 1.00 85.06 169 ARG A O 1
ATOM 1342 N N . LEU A 1 170 ? 12.913 10.688 -22.725 1.00 87.06 170 LEU A N 1
ATOM 1343 C CA . LEU A 1 170 ? 13.203 12.109 -22.958 1.00 87.06 170 LEU A CA 1
ATOM 1344 C C . LEU A 1 170 ? 12.066 13.022 -22.484 1.00 87.06 170 LEU A C 1
ATOM 1346 O O . LEU A 1 170 ? 12.333 14.064 -21.886 1.00 87.06 170 LEU A O 1
ATOM 1350 N N . LYS A 1 171 ? 10.802 12.627 -22.701 1.00 85.88 171 LYS A N 1
ATOM 1351 C CA . LYS A 1 171 ? 9.641 13.360 -22.172 1.00 85.88 171 LYS A CA 1
ATOM 1352 C C . LYS A 1 171 ? 9.688 13.441 -20.645 1.00 85.88 171 LYS A C 1
ATOM 1354 O O . LYS A 1 171 ? 9.565 14.537 -20.103 1.00 85.88 171 LYS A O 1
ATOM 1359 N N . HIS A 1 172 ? 9.953 12.320 -19.969 1.00 80.38 172 HIS A N 1
ATOM 1360 C CA . HIS A 1 172 ? 10.113 12.291 -18.513 1.00 80.38 172 HIS A CA 1
ATOM 1361 C C . HIS A 1 172 ? 11.251 13.185 -18.025 1.00 80.38 172 HIS A C 1
ATOM 1363 O O . HIS A 1 172 ? 11.030 13.984 -17.124 1.00 80.38 172 HIS A O 1
ATOM 1369 N N . ILE A 1 173 ? 12.438 13.111 -18.637 1.00 83.69 173 ILE A N 1
ATOM 1370 C CA . ILE A 1 173 ? 13.577 13.966 -18.262 1.00 83.69 173 ILE A CA 1
ATOM 1371 C C . ILE A 1 173 ? 13.199 15.445 -18.385 1.00 83.69 173 ILE A C 1
ATOM 1373 O O . ILE A 1 173 ? 13.414 16.216 -17.450 1.00 83.69 173 ILE A O 1
ATOM 1377 N N . LYS A 1 174 ? 12.584 15.838 -19.507 1.00 84.69 174 LYS A N 1
ATOM 1378 C CA . LYS A 1 174 ? 12.171 17.226 -19.739 1.00 84.69 174 LYS A CA 1
ATOM 1379 C C . LYS A 1 174 ? 11.168 17.708 -18.688 1.00 84.69 174 LYS A C 1
ATOM 1381 O O . LYS A 1 174 ? 11.345 18.802 -18.161 1.00 84.69 174 LYS A O 1
ATOM 1386 N N . ALA A 1 175 ? 10.150 16.913 -18.357 1.00 79.62 175 ALA A N 1
ATOM 1387 C CA . ALA A 1 175 ? 9.181 17.310 -17.335 1.00 79.62 175 ALA A CA 1
ATOM 1388 C C . ALA A 1 175 ? 9.774 17.335 -15.927 1.00 79.62 175 ALA A C 1
ATOM 1390 O O . ALA A 1 175 ? 9.469 18.261 -15.186 1.00 79.62 175 ALA A O 1
ATOM 1391 N N . SER A 1 176 ? 10.659 16.397 -15.579 1.00 74.56 176 SER A N 1
ATOM 1392 C CA . SER A 1 176 ? 11.346 16.398 -14.283 1.00 74.56 176 SER A CA 1
ATOM 1393 C C . SER A 1 176 ? 12.211 17.645 -14.082 1.00 74.56 176 SER A C 1
ATOM 1395 O O . SER A 1 176 ? 12.313 18.138 -12.963 1.00 74.56 176 SER A O 1
ATOM 1397 N N . ILE A 1 177 ? 12.818 18.172 -15.153 1.00 80.62 177 ILE A N 1
ATOM 1398 C CA . ILE A 1 177 ? 13.556 19.446 -15.120 1.00 80.62 177 ILE A CA 1
ATOM 1399 C C . ILE A 1 177 ? 12.592 20.626 -14.944 1.00 80.62 177 ILE A C 1
ATOM 1401 O O . ILE A 1 177 ? 12.883 21.535 -14.183 1.00 80.62 177 ILE A O 1
ATOM 1405 N N . GLN A 1 178 ? 11.438 20.605 -15.616 1.00 75.50 178 GLN A N 1
ATOM 1406 C CA . GLN A 1 178 ? 10.430 21.674 -15.552 1.00 75.50 178 GLN A CA 1
ATOM 1407 C C . GLN A 1 178 ? 9.573 21.666 -14.273 1.00 75.50 178 GLN A C 1
ATOM 1409 O O . GLN A 1 178 ? 8.804 22.601 -14.055 1.00 75.50 178 GLN A O 1
ATOM 1414 N N . SER A 1 179 ? 9.620 20.588 -13.485 1.00 64.62 179 SER A N 1
ATOM 1415 C CA . SER A 1 179 ? 8.875 20.434 -12.229 1.00 64.62 179 SER A CA 1
ATOM 1416 C C . SER A 1 179 ? 9.701 20.733 -10.974 1.00 64.62 179 SER A C 1
ATOM 1418 O O . SER A 1 179 ? 9.142 20.687 -9.878 1.00 64.62 179 SER A O 1
ATOM 1420 N N . ARG A 1 180 ? 11.011 20.954 -11.131 1.00 61.12 180 ARG A N 1
ATOM 1421 C CA . ARG A 1 180 ? 11.891 21.496 -10.088 1.00 61.12 180 ARG A CA 1
ATOM 1422 C C . ARG A 1 180 ? 11.747 23.010 -10.051 1.00 61.12 180 ARG A C 1
ATOM 1424 O O . ARG A 1 180 ? 11.757 23.541 -8.926 1.00 61.12 180 ARG A O 1
#

Radius of gyration: 19.0 Å; Cα contacts (8 Å, |Δi|>4): 233; chains: 1; bounding box: 42×43×50 Å

Secondary structure (DSSP, 8-state):
----SSPEEESEETTEES--SSS--HHHHHHHHHHHHTT---EEE---S------GGGGTS-S---EEE--EETTT-B-TTSPBPPPEE-HHHHHHHHHHHHHHHHTTTS--PPPTT--HHHHHHHHPPPHHHHHHHHHHHHHHHHHHHHHHHTT--S-SSHHHHHHHHHHHHHHHHHT-

Mean predicted aligned error: 7.85 Å

pLDDT: mean 83.47, std 10.79, range [50.16, 97.94]

Organism: NCBI:txid2715735

Foldseek 3Di:
DPDDDAKEKEQDDALAGLAQDPDDQLQLLLLVVLCVVLVFDYHYDYDNDDDPPPSCSLVCPDSHDIDIGFDWPCVVPQDPVRDHDDIDGDPSNVVSSVSSVVSSVVCVPPPRDDDPPRCRNVCCVPRHDDPLRSVLSVVLVVVLCVLCVVCVVVVHPDDPDPVSVVVSVVSSVVSVVVSD

Nearest PDB structures (foldseek):
  4njr-assembly1_A  TM=6.577E-01  e=5.748E-02  Pseudomonas aeruginosa PAO1
  2d2z-assembly2_B  TM=2.282E-01  e=1.143E+00  Homo sapiens

Solvent-accessible surface area (backbone atoms only — not comparable to full-atom values): 10624 Å² total; per-residue (Å²): 133,83,89,86,62,41,22,35,43,27,41,32,56,49,81,39,47,36,45,90,58,95,62,81,47,56,40,52,25,37,49,55,49,22,23,60,76,71,70,51,68,62,35,76,51,76,42,81,82,74,70,92,67,79,64,66,53,72,74,62,84,52,51,54,47,62,45,80,38,68,64,56,46,51,68,91,37,67,45,97,85,74,46,78,53,75,67,43,65,57,69,66,21,53,51,46,43,52,51,37,53,53,36,33,63,72,47,63,87,47,88,74,58,90,48,87,85,54,55,51,80,72,45,39,85,77,39,47,71,54,74,65,58,47,51,31,50,44,53,50,50,54,51,51,47,64,68,44,43,71,44,48,75,71,71,41,90,62,69,92,45,69,70,55,43,52,53,53,50,52,53,50,53,54,45,58,63,75,50,108